Protein AF-A0A7Y1Y9E9-F1 (afdb_monomer)

Radius of gyration: 41.49 Å; Cα contacts (8 Å, |Δi|>4): 346; chains: 1; bounding box: 86×115×110 Å

Mean predicted aligned error: 16.77 Å

Sequence (276 aa):
MIANLTAAVVLAVSTASAGLPAAALNTPFPDQGEPISTRAYTDDLVEADYDNGRLPAEALVEIESNPGCLIEEEAAEAWLELEQHAMRDGVEFTAAWCYRDMKTQRRTYRRNCPWVVITPPVEEPVEEPVEPPTEPEAGAEDPTDPEDTDPEDTDPGATDPEAPGEEASEPTAEPPAPVDEPKVVVERVRVCRVPTATPGNSNHGWGRAVDLTADGALLTCESDAFVWLAANASRYGWVHPDWAACGADKEEAWHWEWGGTRNDGPTLSRPGQFTT

Nearest PDB structures (foldseek):
  5hnm-assembly3_C  TM=6.460E-01  e=5.488E-06  Enterococcus faecalis V583
  5zhw-assembly2_B  TM=6.647E-01  e=1.241E-05  Enterococcus faecalis V583
  4nt9-assembly1_B  TM=6.817E-01  e=2.920E-03  Streptococcus pneumoniae TIGR4

Solvent-accessible surface area (backbone atoms only — not comparable to full-atom values): 17502 Å² total; per-residue (Å²): 136,86,84,83,84,81,81,83,83,78,80,78,81,76,84,72,81,74,68,74,57,74,69,69,68,73,57,78,77,79,74,36,41,64,38,72,36,68,38,57,54,51,66,69,47,48,74,69,71,48,47,52,19,57,66,55,71,90,50,45,37,69,42,85,94,37,82,88,24,30,22,19,52,72,50,39,56,32,46,55,55,48,51,54,52,33,53,73,75,71,42,66,71,42,62,73,41,29,45,35,44,43,70,55,36,44,51,49,35,53,66,45,24,42,81,41,76,52,78,72,81,77,77,72,79,76,80,74,82,81,76,76,86,80,80,87,82,82,87,83,85,86,90,84,88,84,89,88,83,89,84,90,89,87,90,86,90,88,82,88,83,90,83,83,87,76,85,82,75,77,82,76,76,73,76,77,75,81,75,84,70,84,80,80,81,78,49,68,48,66,55,60,81,52,96,71,54,58,70,66,65,39,58,26,16,63,18,30,22,33,34,31,25,41,98,90,36,71,36,40,79,80,32,70,54,40,53,50,42,75,75,50,33,40,39,46,6,33,28,71,26,73,69,28,30,85,90,38,101,50,53,34,56,24,45,35,19,28,3,41,47,64,73,67,59,89,70,90,63,67,93,76,79,75,88,128

Foldseek 3Di:
DDDDDDDDPDPDPPPPPPDDPVVVLPDDQQQLDFFLDQFADCVVVVVVVHFQQGDDVVQWDAAPQDGPAIFGDLLNVLVVSVQVVCVSVVHDKDQPHFAHHLVRLQVVQCVQWPKDWDDDPPPDPDPDPDDDDDDDDDDDDDDDDDDDDDDDDDDDDDDDDDDDDDDDDDPPPDPPDPDPDPDPPTDIDTDGPADGDDRRPDLSSSSFKTQMDDPPHGDDCPDPNLVVCCVPSSSSQKHDHPCCDDVHPRPRSRMIGRRHGPSCPPPPPDPPDDDD

Secondary structure (DSSP, 8-state):
------------------PPPHHHHSSPPP---SBS-SS---HHHHHTT--TT---GGGEEE-TTSTT-EEEHHHHHHHHHHHHHHHHTT---EEEE----HHHHHHHHHHHS-EEE-PPP---------PPPPPPPPP---------------------------------PPPPPPP--------EEE--SS--PPTT--GGGGT-EEEEEETTEE--TT-HHHHHHHHHGGGGTEE--GGG-TTSTT--TTEEEE--BTT-------TT----

Structure (mmCIF, N/CA/C/O backbone):
data_AF-A0A7Y1Y9E9-F1
#
_entry.id   AF-A0A7Y1Y9E9-F1
#
loop_
_atom_site.group_PDB
_atom_site.id
_atom_site.type_symbol
_atom_site.label_atom_id
_atom_site.label_alt_id
_atom_site.label_comp_id
_atom_site.label_asym_id
_atom_site.label_entity_id
_atom_site.label_seq_id
_atom_site.pdbx_PDB_ins_code
_atom_site.Cartn_x
_atom_site.Cartn_y
_atom_site.Cartn_z
_atom_site.occupancy
_atom_site.B_iso_or_equiv
_atom_site.auth_seq_id
_atom_site.auth_comp_id
_atom_site.auth_asym_id
_atom_site.auth_atom_id
_atom_site.pdbx_PDB_model_num
ATOM 1 N N . MET A 1 1 ? -1.587 69.362 4.533 1.00 42.34 1 MET A N 1
ATOM 2 C CA . MET A 1 1 ? -0.974 68.080 4.128 1.00 42.34 1 MET A CA 1
ATOM 3 C C . MET A 1 1 ? -1.586 67.008 5.008 1.00 42.34 1 MET A C 1
ATOM 5 O O . MET A 1 1 ? -1.622 67.192 6.216 1.00 42.34 1 MET A O 1
ATOM 9 N N . ILE A 1 2 ? -2.213 66.013 4.388 1.00 38.94 2 ILE A N 1
ATOM 10 C CA . ILE A 1 2 ? -3.146 65.062 5.005 1.00 38.94 2 ILE A CA 1
ATOM 11 C C . ILE A 1 2 ? -2.343 63.906 5.613 1.00 38.94 2 ILE A C 1
ATOM 13 O O . ILE A 1 2 ? -1.534 63.303 4.913 1.00 38.94 2 ILE A O 1
ATOM 17 N N . ALA A 1 3 ? -2.555 63.608 6.895 1.00 39.50 3 ALA A N 1
ATOM 18 C CA . ALA A 1 3 ? -2.038 62.407 7.543 1.00 39.50 3 ALA A CA 1
ATOM 19 C C . ALA A 1 3 ? -3.098 61.300 7.435 1.00 39.50 3 ALA A C 1
ATOM 21 O O . ALA A 1 3 ? -4.141 61.378 8.080 1.00 39.50 3 ALA A O 1
ATOM 22 N N . ASN A 1 4 ? -2.845 60.293 6.598 1.00 41.47 4 ASN A N 1
ATOM 23 C CA . ASN A 1 4 ? -3.661 59.084 6.528 1.00 41.47 4 ASN A CA 1
ATOM 24 C C . ASN A 1 4 ? -3.156 58.087 7.577 1.00 41.47 4 ASN A C 1
ATOM 26 O O . ASN A 1 4 ? -2.061 57.546 7.440 1.00 41.47 4 ASN A O 1
ATOM 30 N N . LEU A 1 5 ? -3.958 57.839 8.615 1.00 42.47 5 LEU A N 1
ATOM 31 C CA . LEU A 1 5 ? -3.804 56.667 9.473 1.00 42.47 5 LEU A CA 1
ATOM 32 C C . LEU A 1 5 ? -4.461 55.470 8.773 1.00 42.47 5 LEU A C 1
ATOM 34 O O . LEU A 1 5 ? -5.684 55.395 8.687 1.00 42.47 5 LEU A O 1
ATOM 38 N N . THR A 1 6 ? -3.664 54.520 8.296 1.00 42.16 6 THR A N 1
ATOM 39 C CA . THR A 1 6 ? -4.139 53.172 7.956 1.00 42.16 6 THR A CA 1
ATOM 40 C C . THR A 1 6 ? -4.119 52.316 9.218 1.00 42.16 6 THR A C 1
ATOM 42 O O . THR A 1 6 ? -3.051 51.942 9.700 1.00 42.16 6 THR A O 1
ATOM 45 N N . ALA A 1 7 ? -5.297 52.023 9.769 1.00 44.09 7 ALA A N 1
ATOM 46 C CA . ALA A 1 7 ? -5.460 51.017 10.811 1.00 44.09 7 ALA A CA 1
ATOM 47 C C . ALA A 1 7 ? -5.363 49.619 10.177 1.00 44.09 7 ALA A C 1
ATOM 49 O O . ALA A 1 7 ? -6.142 49.282 9.287 1.00 44.09 7 ALA A O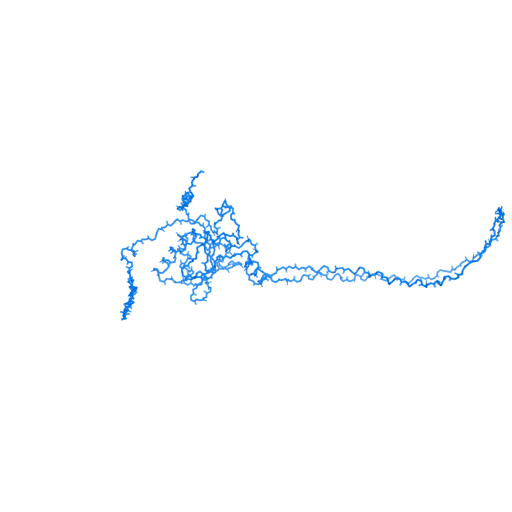 1
ATOM 50 N N . ALA A 1 8 ? -4.397 48.816 10.621 1.00 42.81 8 ALA A N 1
ATOM 51 C CA . ALA A 1 8 ? -4.310 47.407 10.268 1.00 42.81 8 ALA A CA 1
ATOM 52 C C . ALA A 1 8 ? -5.395 46.634 11.033 1.00 42.81 8 ALA A C 1
ATOM 54 O O . ALA A 1 8 ? -5.367 46.565 12.262 1.00 42.81 8 ALA A O 1
ATOM 55 N N . VAL A 1 9 ? -6.358 46.062 10.310 1.00 40.53 9 VAL A N 1
ATOM 56 C CA . VAL A 1 9 ? -7.290 45.076 10.863 1.00 40.53 9 VAL A CA 1
ATOM 57 C C . VAL A 1 9 ? -6.539 43.754 10.967 1.00 40.53 9 VAL A C 1
ATOM 59 O O . VAL A 1 9 ? -6.334 43.064 9.972 1.00 40.53 9 VAL A O 1
ATOM 62 N N . VAL A 1 10 ? -6.094 43.414 12.174 1.00 40.00 10 VAL A N 1
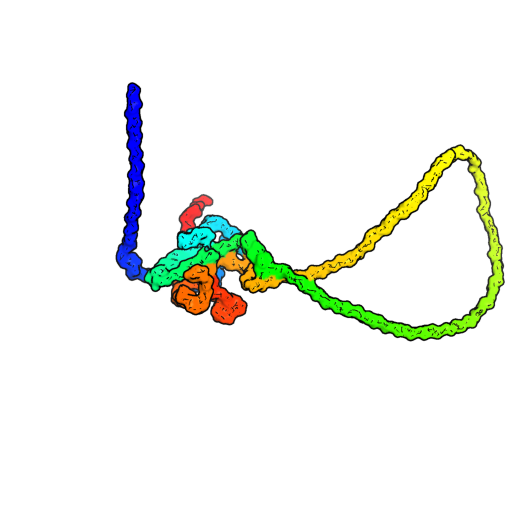ATOM 63 C CA . VAL A 1 10 ? -5.633 42.062 12.496 1.00 40.00 10 VAL A CA 1
ATOM 64 C C . VAL A 1 10 ? -6.885 41.213 12.718 1.00 40.00 10 VAL A C 1
ATOM 66 O O . VAL A 1 10 ? -7.540 41.325 13.752 1.00 40.00 10 VAL A O 1
ATOM 69 N N . LEU A 1 11 ? -7.249 40.395 11.729 1.00 40.12 11 LEU A N 1
ATOM 70 C CA . LEU A 1 11 ? -8.204 39.305 11.922 1.00 40.12 11 LEU A CA 1
ATOM 71 C C . LEU A 1 11 ? -7.542 38.263 12.828 1.00 40.12 11 LEU A C 1
ATOM 73 O O . LEU A 1 11 ? -6.648 37.534 12.407 1.00 40.12 11 LEU A O 1
ATOM 77 N N . ALA A 1 12 ? -7.966 38.213 14.088 1.00 41.59 12 ALA A N 1
ATOM 78 C CA . ALA A 1 12 ? -7.666 37.087 14.954 1.00 41.59 12 ALA A CA 1
ATOM 79 C C . ALA A 1 12 ? -8.396 35.853 14.399 1.00 41.59 12 ALA A C 1
ATOM 81 O O . ALA A 1 12 ? -9.624 35.777 14.458 1.00 41.59 12 ALA A O 1
ATOM 82 N N . VAL A 1 13 ? -7.650 34.896 13.843 1.00 43.59 13 VAL A N 1
ATOM 83 C CA . VAL A 1 13 ? -8.165 33.546 13.592 1.00 43.59 13 VAL A CA 1
ATOM 84 C C . VAL A 1 13 ? -8.391 32.915 14.961 1.00 43.59 13 VAL A C 1
ATOM 86 O O . VAL A 1 13 ? -7.448 32.590 15.678 1.00 43.59 13 VAL A O 1
ATOM 89 N N . SER A 1 14 ? -9.655 32.820 15.363 1.00 40.03 14 SER A N 1
ATOM 90 C CA . SER A 1 14 ? -10.043 32.089 16.560 1.00 40.03 14 SER A CA 1
ATOM 91 C C . SER A 1 14 ? -9.897 30.599 16.261 1.00 40.03 14 SER A C 1
ATOM 93 O O . SER A 1 14 ? -10.691 30.036 15.512 1.00 40.03 14 SER A O 1
ATOM 95 N N . THR A 1 15 ? -8.875 29.955 16.824 1.00 47.19 15 THR A N 1
ATOM 96 C CA . THR A 1 15 ? -8.789 28.492 16.891 1.00 47.19 15 THR A CA 1
ATOM 97 C C . THR A 1 15 ? -9.779 28.001 17.942 1.00 47.19 15 THR A C 1
ATOM 99 O O . THR A 1 15 ? -9.408 27.627 19.055 1.00 47.19 15 THR A O 1
ATOM 102 N N . ALA A 1 16 ? -11.067 28.063 17.624 1.00 42.66 16 ALA A N 1
ATOM 103 C CA . ALA A 1 16 ? -12.052 27.294 18.355 1.00 42.66 16 ALA A CA 1
ATOM 104 C C . ALA A 1 16 ? -11.942 25.851 17.855 1.00 42.66 16 ALA A C 1
ATOM 106 O O . ALA A 1 16 ? -12.515 25.500 16.827 1.00 42.66 16 ALA A O 1
ATOM 107 N N . SER A 1 17 ? -11.193 25.014 18.576 1.00 50.50 17 SER A N 1
ATOM 108 C CA . SER A 1 17 ? -11.384 23.565 18.520 1.00 50.50 17 SER A CA 1
ATOM 109 C C . SER A 1 17 ? -12.791 23.287 19.041 1.00 50.50 17 SER A C 1
ATOM 111 O O . SER A 1 17 ? -13.003 23.112 20.241 1.00 50.50 17 SER A O 1
ATOM 113 N N . ALA A 1 18 ? -13.784 23.332 18.157 1.00 50.75 18 ALA A N 1
ATOM 114 C CA . ALA A 1 18 ? -15.083 22.770 18.458 1.00 50.75 18 ALA A CA 1
ATOM 115 C C . ALA A 1 18 ? -14.869 21.258 18.548 1.00 50.75 18 ALA A C 1
ATOM 117 O O . ALA A 1 18 ? -14.819 20.570 17.533 1.00 50.75 18 ALA A O 1
ATOM 118 N N . GLY A 1 19 ? -14.646 20.758 19.766 1.00 48.25 19 GLY A N 1
ATOM 119 C CA . GLY A 1 19 ? -14.649 19.326 20.020 1.00 48.25 19 GLY A CA 1
ATOM 120 C C . GLY A 1 19 ? -15.930 18.735 19.439 1.00 48.25 19 GLY A C 1
ATOM 121 O O . GLY A 1 19 ? -17.010 19.309 19.614 1.00 48.25 19 GLY A O 1
ATOM 122 N N . LEU A 1 20 ? -15.793 17.629 18.708 1.00 46.91 20 LEU A N 1
ATOM 123 C CA . LEU A 1 20 ? -16.927 16.895 18.156 1.00 46.91 20 LEU A CA 1
ATOM 124 C C . LEU A 1 20 ? -17.970 16.672 19.269 1.00 46.91 20 LEU A C 1
ATOM 126 O O . LEU A 1 20 ? -17.594 16.360 20.405 1.00 46.91 20 LEU A O 1
ATOM 130 N N . PRO A 1 21 ? -19.275 16.856 18.998 1.00 46.84 21 PRO A N 1
ATOM 131 C CA . PRO A 1 21 ? -20.300 16.633 20.009 1.00 46.84 21 PRO A CA 1
ATOM 132 C C . PRO A 1 21 ? -20.190 15.197 20.534 1.00 46.84 21 PRO A C 1
ATOM 134 O O . PRO A 1 21 ? -19.979 14.276 19.755 1.00 46.84 21 PRO A O 1
ATOM 137 N N . ALA A 1 22 ? -20.384 14.976 21.837 1.00 49.53 22 ALA A N 1
ATOM 138 C CA . ALA A 1 22 ? -20.263 13.649 22.460 1.00 49.53 22 ALA A CA 1
ATOM 139 C C . ALA A 1 22 ? -21.154 12.560 21.812 1.00 49.53 22 ALA A C 1
ATOM 141 O O . ALA A 1 22 ? -20.860 11.375 21.926 1.00 49.53 22 ALA A O 1
ATOM 142 N N . ALA A 1 23 ? -22.216 12.950 21.096 1.00 47.72 23 ALA A N 1
ATOM 143 C CA . ALA A 1 23 ? -23.030 12.048 20.276 1.00 47.72 23 ALA A CA 1
ATOM 144 C C . ALA A 1 23 ? -22.282 11.514 19.032 1.00 47.72 23 ALA A C 1
ATOM 146 O O . ALA A 1 23 ? -22.458 10.350 18.693 1.00 47.72 23 ALA A O 1
ATOM 147 N N . ALA A 1 24 ? -21.400 12.339 18.449 1.00 49.38 24 ALA A N 1
ATOM 148 C CA . ALA A 1 24 ? -20.324 12.023 17.497 1.00 49.38 24 ALA A CA 1
ATOM 149 C C . ALA A 1 24 ? -19.527 10.770 17.865 1.00 49.38 24 ALA A C 1
ATOM 151 O O . ALA A 1 24 ? -19.167 9.930 17.046 1.00 49.38 24 ALA A O 1
ATOM 152 N N . LEU A 1 25 ? -19.255 10.665 19.164 1.00 47.47 25 LEU A N 1
ATOM 153 C CA . LEU A 1 25 ? -18.473 9.577 19.690 1.00 47.47 25 LEU A CA 1
ATOM 154 C C . LEU A 1 25 ? -19.323 8.309 19.833 1.00 47.47 25 LEU A C 1
ATOM 156 O O . LEU A 1 25 ? -18.752 7.251 19.788 1.00 47.47 25 LEU A O 1
ATOM 160 N N . ASN A 1 26 ? -20.643 8.300 19.976 1.00 51.41 26 ASN A N 1
ATOM 161 C CA . ASN A 1 26 ? -21.351 7.033 20.258 1.00 51.41 26 ASN A CA 1
ATOM 162 C C . ASN A 1 26 ? -22.033 6.372 19.054 1.00 51.41 26 ASN A C 1
ATOM 164 O O . ASN A 1 26 ? -22.731 5.373 19.228 1.00 51.41 26 ASN A O 1
ATOM 168 N N . THR A 1 27 ? -21.824 6.883 17.844 1.00 52.97 27 THR A N 1
ATOM 169 C CA . THR A 1 27 ? -22.233 6.198 16.614 1.0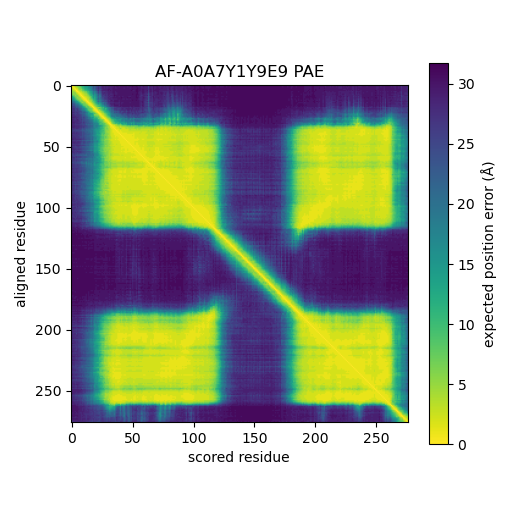0 52.97 27 THR A CA 1
ATOM 170 C C . THR A 1 27 ? -21.228 5.099 16.257 1.00 52.97 27 THR A C 1
ATOM 172 O O . THR A 1 27 ? -20.040 5.400 16.143 1.00 52.97 27 THR A O 1
ATOM 175 N N . PRO A 1 28 ? -21.668 3.838 16.077 1.00 60.91 28 PRO A N 1
ATOM 176 C CA . PRO A 1 28 ? -20.840 2.816 15.445 1.00 60.91 28 PRO A CA 1
ATOM 177 C C . PRO A 1 28 ? -20.387 3.318 14.071 1.00 60.91 28 PRO A C 1
ATOM 179 O O . PRO A 1 28 ? -21.202 3.902 13.351 1.00 60.91 28 PRO A O 1
ATOM 182 N N . PHE A 1 29 ? -19.123 3.093 13.706 1.00 61.31 29 PHE A N 1
ATOM 183 C CA . PHE A 1 29 ? -18.710 3.270 12.315 1.00 61.31 29 PHE A CA 1
ATOM 184 C C . PHE A 1 29 ? -19.558 2.350 11.430 1.00 61.31 29 PHE A C 1
ATOM 186 O O . PHE A 1 29 ? -19.855 1.225 11.856 1.00 61.31 29 PHE A O 1
ATOM 193 N N . PRO A 1 30 ? -19.999 2.822 10.253 1.00 62.00 30 PRO A N 1
ATOM 194 C CA . PRO A 1 30 ? -20.697 1.963 9.311 1.00 62.00 30 PRO A CA 1
ATOM 195 C C . PRO A 1 30 ? -19.817 0.745 9.012 1.00 62.00 30 PRO A C 1
ATOM 197 O O . PRO A 1 30 ? -18.646 0.879 8.672 1.00 62.00 30 PRO A O 1
ATOM 200 N N . ASP A 1 31 ? -20.371 -0.450 9.200 1.00 66.44 31 ASP A N 1
ATOM 201 C CA . ASP A 1 31 ? -19.765 -1.667 8.671 1.00 66.44 31 ASP A CA 1
ATOM 202 C C . ASP A 1 31 ? -19.919 -1.595 7.151 1.00 66.44 31 ASP A C 1
ATOM 204 O O . ASP A 1 31 ? -21.042 -1.701 6.639 1.00 66.44 31 ASP A O 1
ATOM 208 N N . GLN A 1 32 ? -18.812 -1.359 6.435 1.00 68.31 32 GLN A N 1
ATOM 209 C CA . GLN A 1 32 ? -18.836 -1.280 4.973 1.00 68.31 32 GLN A CA 1
ATOM 210 C C . GLN A 1 32 ? -19.038 -2.662 4.319 1.00 68.31 32 GLN A C 1
ATOM 212 O O . GLN A 1 32 ? -19.088 -2.795 3.092 1.00 68.31 32 GLN A O 1
ATOM 217 N N . GLY A 1 33 ? -19.208 -3.694 5.151 1.00 68.69 33 GLY A N 1
ATOM 218 C CA . GLY A 1 33 ? -19.328 -5.080 4.761 1.00 68.69 33 GLY A CA 1
ATOM 219 C C . GLY A 1 33 ? -17.963 -5.732 4.586 1.00 68.69 33 GLY A C 1
ATOM 220 O O . GLY A 1 33 ? -16.906 -5.145 4.803 1.00 68.69 33 GLY A O 1
ATOM 221 N N . GLU A 1 34 ? -17.992 -6.998 4.185 1.00 79.75 34 GLU A N 1
ATOM 222 C CA . GLU A 1 34 ? -16.775 -7.717 3.827 1.00 79.75 34 GLU A CA 1
ATOM 223 C C . GLU A 1 34 ? -16.125 -7.131 2.560 1.00 79.75 34 GLU A C 1
ATOM 225 O O . GLU A 1 34 ? -16.851 -6.773 1.621 1.00 79.75 34 GLU A O 1
ATOM 230 N N . PRO A 1 35 ? -14.781 -7.142 2.477 1.00 89.44 35 PRO A N 1
ATOM 231 C CA . PRO A 1 35 ? -14.063 -6.740 1.278 1.00 89.44 35 PRO A CA 1
ATOM 232 C C . PRO A 1 35 ? -14.512 -7.528 0.043 1.00 89.44 35 PRO A C 1
ATOM 234 O O . PRO A 1 35 ? -14.839 -8.720 0.123 1.00 89.44 35 PRO A O 1
ATOM 237 N N . ILE A 1 36 ? -14.494 -6.885 -1.126 1.00 91.62 36 ILE A N 1
ATOM 238 C CA . ILE A 1 36 ? -14.796 -7.556 -2.403 1.00 91.62 36 ILE A CA 1
ATOM 239 C C . ILE A 1 36 ? -13.726 -8.618 -2.706 1.00 91.62 36 ILE A C 1
ATOM 241 O O . ILE A 1 36 ? -14.046 -9.699 -3.207 1.00 91.62 36 ILE A O 1
ATOM 245 N N . SER A 1 37 ? -12.472 -8.324 -2.361 1.00 94.19 37 SER A N 1
ATOM 246 C CA . SER A 1 37 ? -11.283 -9.113 -2.672 1.00 94.19 37 SER A CA 1
ATOM 247 C C . SER A 1 37 ? -10.359 -9.254 -1.453 1.00 94.19 37 SER A C 1
ATOM 249 O O . SER A 1 37 ? -10.280 -8.368 -0.608 1.00 94.19 37 SER A O 1
ATOM 251 N N . THR A 1 38 ? -9.607 -10.358 -1.376 1.00 95.06 38 THR A N 1
ATOM 252 C CA . THR A 1 38 ? -8.572 -10.613 -0.345 1.00 95.06 38 THR A CA 1
ATOM 253 C C . THR A 1 38 ? -7.210 -9.990 -0.677 1.00 95.06 38 THR A C 1
ATOM 255 O O . THR A 1 38 ? -6.194 -10.292 -0.058 1.00 95.06 38 THR A O 1
ATOM 258 N N . ARG A 1 39 ? -7.188 -9.136 -1.696 1.00 95.62 39 ARG A N 1
ATOM 259 C CA . ARG A 1 39 ? -6.050 -8.375 -2.219 1.00 95.62 39 ARG A CA 1
ATOM 260 C C . ARG A 1 39 ? -6.579 -7.095 -2.858 1.00 95.62 39 ARG A C 1
ATOM 262 O O . ARG A 1 39 ? -7.793 -6.988 -3.040 1.00 95.62 39 ARG A O 1
ATOM 269 N N . ALA A 1 40 ? -5.694 -6.208 -3.292 1.00 97.00 40 ALA A N 1
ATOM 270 C CA . ALA A 1 40 ? -6.009 -4.990 -4.019 1.00 97.00 40 ALA A CA 1
ATOM 271 C C . ALA A 1 40 ? -7.038 -5.291 -5.113 1.00 97.00 40 ALA A C 1
ATOM 273 O O . ALA A 1 40 ? -6.770 -6.063 -6.041 1.00 97.00 40 ALA A O 1
ATOM 274 N N . TYR A 1 41 ? -8.232 -4.726 -4.962 1.00 96.56 41 TYR A N 1
ATOM 275 C CA . TYR A 1 41 ? -9.245 -4.758 -6.005 1.00 96.56 41 TYR A CA 1
ATOM 276 C C . TYR A 1 41 ? -8.827 -3.742 -7.066 1.00 96.56 41 TYR A C 1
ATOM 278 O O . TYR A 1 41 ? -8.406 -2.644 -6.718 1.00 96.56 41 TYR A O 1
ATOM 286 N N . THR A 1 42 ? -8.836 -4.111 -8.343 1.00 96.56 42 THR A N 1
ATOM 287 C CA . THR A 1 42 ? -8.306 -3.248 -9.420 1.00 96.56 42 THR A CA 1
ATOM 288 C C . THR A 1 42 ? -9.152 -3.277 -10.683 1.00 96.56 42 THR A C 1
ATOM 290 O O . THR A 1 42 ? -8.796 -2.623 -11.658 1.00 96.56 42 THR A O 1
ATOM 293 N N . ASP A 1 43 ? -10.207 -4.089 -10.708 1.00 95.44 43 ASP A N 1
ATOM 294 C CA . ASP A 1 43 ? -10.960 -4.367 -11.931 1.00 95.44 43 ASP A CA 1
ATOM 295 C C . ASP A 1 43 ? -11.657 -3.100 -12.442 1.00 95.44 43 ASP A C 1
ATOM 297 O O . ASP A 1 43 ? -11.593 -2.803 -13.627 1.00 95.44 43 ASP A O 1
ATOM 301 N N . ASP A 1 44 ? -12.196 -2.290 -11.538 1.00 93.88 44 ASP A N 1
ATOM 302 C CA . ASP A 1 44 ? -12.756 -0.960 -11.796 1.00 93.88 44 ASP A CA 1
ATOM 303 C C . ASP A 1 44 ? -11.735 0.048 -12.352 1.00 93.88 44 ASP A C 1
ATOM 305 O O . ASP A 1 44 ? -12.033 0.776 -13.298 1.00 93.88 44 ASP A O 1
ATOM 309 N N . LEU A 1 45 ? -10.508 0.072 -11.821 1.00 95.69 45 LEU A N 1
ATOM 310 C CA . LEU A 1 45 ? -9.441 0.934 -12.337 1.00 95.69 45 LEU A CA 1
ATOM 311 C C . LEU A 1 45 ? -9.025 0.501 -13.747 1.00 95.69 45 LEU A C 1
ATOM 313 O O . LEU A 1 45 ? -8.792 1.343 -14.611 1.00 95.69 45 LEU A O 1
ATOM 317 N N . VAL A 1 46 ? -8.957 -0.808 -13.994 1.00 96.19 46 VAL A N 1
ATOM 318 C CA . VAL A 1 46 ? -8.664 -1.363 -15.323 1.00 96.19 46 VAL A CA 1
ATOM 319 C C . VAL A 1 46 ? -9.803 -1.069 -16.303 1.00 96.19 46 VAL A C 1
ATOM 321 O O . VAL A 1 46 ? -9.543 -0.683 -17.440 1.00 96.19 46 VAL A O 1
ATOM 324 N N . GLU A 1 47 ? -11.060 -1.202 -15.879 1.00 95.56 47 GLU A N 1
ATOM 325 C CA . GLU A 1 47 ? -12.239 -0.836 -16.673 1.00 95.56 47 GLU A CA 1
ATOM 326 C C . GLU A 1 47 ? -12.275 0.663 -17.005 1.00 95.56 47 GLU A C 1
ATOM 328 O O . GLU A 1 47 ? -12.738 1.046 -18.082 1.00 95.56 47 GLU A O 1
ATOM 333 N N . ALA A 1 48 ? -11.731 1.504 -16.122 1.00 94.38 48 ALA A N 1
ATOM 334 C CA . ALA A 1 48 ? -11.538 2.935 -16.335 1.00 94.38 48 ALA A CA 1
ATOM 335 C C . ALA A 1 48 ? -10.299 3.292 -17.189 1.00 94.38 48 ALA A C 1
ATOM 337 O O . ALA A 1 48 ? -9.989 4.476 -17.327 1.00 94.38 48 ALA A O 1
ATOM 338 N N . ASP A 1 49 ? -9.613 2.305 -17.782 1.00 97.06 49 ASP A N 1
ATOM 339 C CA . ASP A 1 49 ? -8.398 2.471 -18.603 1.00 97.06 49 ASP A CA 1
ATOM 340 C C . ASP A 1 49 ? -7.202 3.059 -17.827 1.00 97.06 49 ASP A C 1
ATOM 342 O O . ASP A 1 49 ? -6.344 3.754 -18.378 1.00 97.06 49 ASP A O 1
ATOM 346 N N . TYR A 1 50 ? -7.121 2.786 -16.520 1.00 97.75 50 TYR A N 1
ATOM 347 C CA . TYR A 1 50 ? -5.943 3.118 -15.726 1.00 97.75 50 TYR A CA 1
ATOM 348 C C . TYR A 1 50 ? -4.875 2.029 -15.773 1.00 97.75 50 TYR A C 1
ATOM 350 O O . TYR A 1 50 ? -5.133 0.826 -15.779 1.00 97.75 50 TYR A O 1
ATOM 358 N N . ASP A 1 51 ? -3.629 2.493 -15.717 1.00 97.88 51 ASP A N 1
ATOM 359 C CA . ASP A 1 51 ? -2.431 1.668 -15.742 1.00 97.88 51 ASP A CA 1
ATOM 360 C C . ASP A 1 51 ? -1.722 1.686 -14.382 1.00 97.88 51 ASP A C 1
ATOM 362 O O . ASP A 1 51 ? -1.490 2.744 -13.784 1.00 97.88 51 ASP A O 1
ATOM 366 N N . ASN A 1 52 ? -1.229 0.522 -13.953 1.00 98.38 52 ASN A N 1
ATOM 367 C CA . ASN A 1 52 ? -0.407 0.405 -12.752 1.00 98.38 52 ASN A CA 1
ATOM 368 C C . ASN A 1 52 ? 0.821 1.343 -12.798 1.00 98.38 52 ASN A C 1
ATOM 370 O O . ASN A 1 52 ? 1.681 1.269 -13.684 1.00 98.38 52 ASN A O 1
ATOM 374 N N . GLY A 1 53 ? 0.926 2.213 -11.796 1.00 98.25 53 GLY A N 1
ATOM 375 C CA . GLY A 1 53 ? 1.984 3.207 -11.634 1.00 98.25 53 GLY A CA 1
ATOM 376 C C . GLY A 1 53 ? 1.818 4.431 -12.537 1.00 98.25 53 GLY A C 1
ATOM 377 O O . GLY A 1 53 ? 2.797 5.154 -12.757 1.00 98.25 53 GLY A O 1
ATOM 378 N N . ARG A 1 54 ? 0.629 4.634 -13.116 1.00 98.31 54 ARG A N 1
ATOM 379 C CA . ARG A 1 54 ? 0.303 5.753 -14.010 1.00 98.31 54 ARG A CA 1
ATOM 380 C C . ARG A 1 54 ? -1.087 6.340 -13.748 1.00 98.31 54 ARG A C 1
ATOM 382 O O . ARG A 1 54 ? -1.659 6.930 -14.660 1.00 98.31 54 ARG A O 1
ATOM 389 N N . LEU A 1 55 ? -1.607 6.208 -12.528 1.00 97.94 55 LEU A N 1
ATOM 390 C CA . LEU A 1 55 ? -2.845 6.883 -12.146 1.00 97.94 55 LEU A CA 1
ATOM 391 C C . LEU A 1 55 ? -2.689 8.398 -12.350 1.00 97.94 55 LEU A C 1
ATOM 393 O O . LEU A 1 55 ? -1.618 8.949 -12.045 1.00 97.94 55 LEU A O 1
ATOM 397 N N . PRO A 1 56 ? -3.721 9.066 -12.886 1.00 97.56 56 PRO A N 1
ATOM 398 C CA . PRO A 1 56 ? -3.708 10.509 -13.026 1.00 97.56 56 PRO A CA 1
ATOM 399 C C . PRO A 1 56 ? -3.872 11.172 -11.648 1.00 97.56 56 PRO A C 1
ATOM 401 O O . PRO A 1 56 ? -4.323 10.546 -10.689 1.00 97.56 56 PRO A O 1
ATOM 404 N N . ALA A 1 57 ? -3.472 12.439 -11.524 1.00 96.31 57 ALA A N 1
ATOM 405 C CA . ALA A 1 57 ? -3.450 13.123 -10.228 1.00 96.31 57 ALA A CA 1
ATOM 406 C C . ALA A 1 57 ? -4.854 13.279 -9.623 1.00 96.31 57 ALA A C 1
ATOM 408 O O . ALA A 1 57 ? -5.001 13.241 -8.411 1.00 96.31 57 ALA A O 1
ATOM 409 N N . GLU A 1 58 ? -5.880 13.415 -10.459 1.00 95.00 58 GLU A N 1
ATOM 410 C CA . GLU A 1 58 ? -7.282 13.492 -10.050 1.00 95.00 58 GLU A CA 1
ATOM 411 C C . GLU A 1 58 ? -7.859 12.180 -9.510 1.00 95.00 58 GLU A C 1
ATOM 413 O O . GLU A 1 58 ? -8.941 12.210 -8.941 1.00 95.00 58 GLU A O 1
ATOM 418 N N . ALA A 1 59 ? -7.175 11.049 -9.705 1.00 96.25 59 ALA A N 1
ATOM 419 C CA . ALA A 1 59 ? -7.553 9.772 -9.102 1.00 96.25 59 ALA A CA 1
ATOM 420 C C . ALA A 1 59 ? -6.849 9.544 -7.755 1.00 96.25 59 ALA A C 1
ATOM 422 O O . ALA A 1 59 ? -6.993 8.479 -7.169 1.00 96.25 59 ALA A O 1
ATOM 423 N N . LEU A 1 60 ? -6.026 10.497 -7.302 1.00 98.12 60 LEU A N 1
ATOM 424 C CA . LEU A 1 60 ? -5.183 10.361 -6.123 1.00 98.12 60 LEU A CA 1
ATOM 425 C C . LEU A 1 60 ? -5.503 11.453 -5.103 1.00 98.12 60 LEU A C 1
ATOM 427 O O . LEU A 1 60 ? -5.504 12.644 -5.409 1.00 98.12 60 LEU A O 1
ATOM 431 N N . VAL A 1 61 ? -5.688 11.030 -3.862 1.00 98.00 61 VAL A N 1
ATOM 432 C CA . VAL A 1 61 ? -5.931 11.872 -2.698 1.00 98.00 61 VAL A CA 1
ATOM 433 C C . VAL A 1 61 ? -4.716 11.795 -1.780 1.00 98.00 61 VAL A C 1
ATOM 435 O O . VAL A 1 61 ? -4.188 10.717 -1.506 1.00 98.00 61 VAL A O 1
ATOM 438 N N . GLU A 1 62 ? -4.243 12.950 -1.321 1.00 96.88 62 GLU A N 1
ATOM 439 C CA . GLU A 1 62 ? -3.203 13.035 -0.297 1.00 96.88 62 GLU A CA 1
ATOM 440 C C . GLU A 1 62 ? -3.833 12.857 1.084 1.00 96.88 62 GLU A C 1
ATOM 442 O O . GLU A 1 62 ? -4.771 13.576 1.427 1.00 96.88 62 GLU A O 1
ATOM 447 N N . ILE A 1 63 ? -3.326 11.912 1.877 1.00 94.12 63 ILE A N 1
ATOM 448 C CA . ILE A 1 63 ? -3.824 11.726 3.244 1.00 94.12 63 ILE A CA 1
ATOM 449 C C . ILE A 1 63 ? -3.254 12.799 4.175 1.00 94.12 63 ILE A C 1
ATOM 451 O O . ILE A 1 63 ? -2.064 13.120 4.144 1.00 94.12 63 ILE A O 1
ATOM 455 N N . GLU A 1 64 ? -4.102 13.340 5.048 1.00 90.81 64 GLU A N 1
ATOM 456 C CA . GLU A 1 64 ? -3.712 14.434 5.945 1.00 90.81 64 GLU A CA 1
ATOM 457 C C . GLU A 1 64 ? -2.710 13.991 7.021 1.00 90.81 64 GLU A C 1
ATOM 459 O O . GLU A 1 64 ? -1.845 14.773 7.424 1.00 90.81 64 GLU A O 1
ATOM 464 N N . SER A 1 65 ? -2.798 12.734 7.469 1.00 90.00 65 SER A N 1
ATOM 465 C CA . SER A 1 65 ? -1.936 12.171 8.514 1.00 90.00 65 SER A CA 1
ATOM 466 C C . SER A 1 65 ? -0.475 12.012 8.071 1.00 90.00 65 SER A C 1
ATOM 468 O O . SER A 1 65 ? 0.421 11.994 8.916 1.00 90.00 65 SER A O 1
ATOM 470 N N . ASN A 1 66 ? -0.207 11.950 6.760 1.00 94.88 66 ASN A N 1
ATOM 471 C CA . ASN A 1 66 ? 1.143 11.855 6.208 1.00 94.88 66 ASN A CA 1
ATOM 472 C C . ASN A 1 66 ? 1.263 12.547 4.833 1.00 94.88 66 ASN A C 1
ATOM 474 O O . ASN A 1 66 ? 1.105 11.896 3.795 1.00 94.88 66 ASN A O 1
ATOM 478 N N . PRO A 1 67 ? 1.603 13.849 4.795 1.00 94.06 67 PRO A N 1
ATOM 479 C CA . PRO A 1 67 ? 1.792 14.580 3.544 1.00 94.06 67 PRO A CA 1
ATOM 480 C C . PRO A 1 67 ? 2.789 13.891 2.599 1.00 94.06 67 PRO A C 1
ATOM 482 O O . PRO A 1 67 ? 3.888 13.492 2.990 1.00 94.06 67 PRO A O 1
ATOM 485 N N . GLY A 1 68 ? 2.420 13.777 1.329 1.00 93.69 68 GLY A N 1
ATOM 486 C CA . GLY A 1 68 ? 3.145 13.075 0.274 1.00 93.69 68 GLY A CA 1
ATOM 487 C C . GLY A 1 68 ? 2.723 11.615 0.080 1.00 93.69 68 GLY A C 1
ATOM 488 O O . GLY A 1 68 ? 3.100 11.015 -0.931 1.00 93.69 68 GLY A O 1
ATOM 489 N N . CYS A 1 69 ? 1.941 11.037 0.995 1.00 97.31 69 CYS A N 1
ATOM 490 C CA . CYS A 1 69 ? 1.277 9.757 0.776 1.00 97.31 69 CYS A CA 1
ATOM 491 C C . CYS A 1 69 ? -0.001 9.978 -0.041 1.00 97.31 69 CYS A C 1
ATOM 493 O O . CYS A 1 69 ? -0.963 10.579 0.430 1.00 97.31 69 CYS A O 1
ATOM 495 N N . LEU A 1 70 ? 0.010 9.480 -1.276 1.00 98.50 70 LEU A N 1
ATOM 496 C CA . LEU A 1 70 ? -1.132 9.517 -2.185 1.00 98.50 70 LEU A CA 1
ATOM 497 C C . LEU A 1 70 ? -1.818 8.146 -2.217 1.00 98.50 70 LEU A C 1
ATOM 499 O O . LEU A 1 70 ? -1.135 7.130 -2.362 1.00 98.50 70 LEU A O 1
ATOM 503 N N . ILE A 1 71 ? -3.141 8.118 -2.110 1.00 98.44 71 ILE A N 1
ATOM 504 C CA . ILE A 1 71 ? -3.994 6.920 -2.156 1.00 98.44 71 ILE A CA 1
ATOM 505 C C . ILE A 1 71 ? -5.084 7.161 -3.208 1.00 98.44 71 ILE A C 1
ATOM 507 O O . ILE A 1 71 ? -5.435 8.304 -3.476 1.00 98.44 71 ILE A O 1
ATOM 511 N N . GLU A 1 72 ? -5.566 6.110 -3.862 1.00 98.12 72 GLU A N 1
ATOM 512 C CA . GLU A 1 72 ? -6.698 6.211 -4.790 1.00 98.12 72 GLU A CA 1
ATOM 513 C C . GLU A 1 72 ? -7.971 6.692 -4.062 1.00 98.12 72 GLU A C 1
ATOM 515 O O . GLU A 1 72 ? -8.127 6.396 -2.882 1.00 98.12 72 GLU A O 1
ATOM 520 N N . GLU A 1 73 ? -8.829 7.474 -4.727 1.00 95.19 73 GLU A N 1
ATOM 521 C CA . GLU A 1 73 ? -9.944 8.233 -4.121 1.00 95.19 73 GLU A CA 1
ATOM 522 C C . GLU A 1 73 ? -10.818 7.390 -3.176 1.00 95.19 73 GLU A C 1
ATOM 524 O O . GLU A 1 73 ? -10.926 7.722 -1.994 1.00 95.19 73 GLU A O 1
ATOM 529 N N . GLU A 1 74 ? -11.358 6.262 -3.644 1.00 93.12 74 GLU A N 1
ATOM 530 C CA . GLU A 1 74 ? -12.236 5.403 -2.829 1.00 93.12 74 GLU A CA 1
ATOM 531 C C . GLU A 1 74 ? -11.471 4.729 -1.678 1.00 93.12 74 GLU A C 1
ATOM 533 O O . GLU A 1 74 ? -11.927 4.680 -0.530 1.00 93.12 74 GLU A O 1
ATOM 538 N N . ALA A 1 75 ? -10.249 4.268 -1.951 1.00 96.31 75 ALA A N 1
ATOM 539 C CA . ALA A 1 75 ? -9.383 3.708 -0.920 1.00 96.31 75 ALA A CA 1
ATOM 540 C C . ALA A 1 75 ? -9.003 4.752 0.152 1.00 96.31 75 ALA A C 1
ATOM 542 O O . ALA A 1 75 ? -8.848 4.399 1.324 1.00 96.31 75 ALA A O 1
ATOM 543 N N . ALA A 1 76 ? -8.871 6.030 -0.213 1.00 96.44 76 ALA A N 1
ATOM 544 C CA . ALA A 1 76 ? -8.543 7.118 0.705 1.00 96.44 76 ALA A CA 1
ATOM 545 C C . ALA A 1 76 ? -9.712 7.457 1.643 1.00 96.44 76 ALA A C 1
ATOM 547 O O . ALA A 1 76 ? -9.489 7.700 2.831 1.00 96.44 76 ALA A O 1
ATOM 548 N N . GLU A 1 77 ? -10.951 7.421 1.148 1.00 92.38 77 GLU A N 1
ATOM 549 C CA . GLU A 1 77 ? -12.146 7.572 1.988 1.00 92.38 77 GLU A CA 1
ATOM 550 C C . GLU A 1 77 ? -12.227 6.449 3.029 1.00 92.38 77 GLU A C 1
ATOM 552 O O . GLU A 1 77 ? -12.349 6.706 4.230 1.00 92.38 77 GLU A O 1
ATOM 557 N N . ALA A 1 78 ? -12.035 5.203 2.591 1.00 93.31 78 ALA A N 1
ATOM 558 C CA . ALA A 1 78 ? -11.975 4.051 3.483 1.00 93.31 78 ALA A CA 1
ATOM 559 C C . ALA A 1 78 ? -10.815 4.133 4.495 1.00 93.31 78 ALA A C 1
ATOM 561 O O . ALA A 1 78 ? -10.957 3.732 5.653 1.00 93.31 78 ALA A O 1
ATOM 562 N N . TRP A 1 79 ? -9.659 4.656 4.075 1.00 95.81 79 TRP A N 1
ATOM 563 C CA . TRP A 1 79 ? -8.504 4.878 4.949 1.00 95.81 79 TRP A CA 1
ATOM 564 C C . TRP A 1 79 ? -8.818 5.874 6.068 1.00 95.81 79 TRP A C 1
ATOM 566 O O . TRP A 1 79 ? -8.499 5.624 7.230 1.00 95.81 79 TRP A O 1
ATOM 576 N N . LEU A 1 80 ? -9.497 6.973 5.738 1.00 93.88 80 LEU A N 1
ATOM 577 C CA . LEU A 1 80 ? -9.897 7.992 6.703 1.00 93.88 80 LEU A CA 1
ATOM 578 C C . LEU A 1 80 ? -10.854 7.429 7.769 1.00 93.88 80 LEU A C 1
ATOM 580 O O . LEU A 1 80 ? -10.747 7.785 8.946 1.00 93.88 80 LEU A O 1
ATOM 584 N N . GLU A 1 81 ? -11.792 6.559 7.393 1.00 92.25 81 GLU A N 1
ATOM 585 C CA . GLU A 1 81 ? -12.678 5.893 8.359 1.00 92.25 81 GLU A CA 1
ATOM 586 C C . GLU A 1 81 ? -11.916 4.903 9.257 1.00 92.25 81 GLU A C 1
ATOM 588 O O . GLU A 1 81 ? -12.129 4.878 10.475 1.00 92.25 81 GLU A O 1
ATOM 593 N N . LEU A 1 82 ? -10.990 4.134 8.673 1.00 94.56 82 LEU A N 1
ATOM 594 C CA . LEU A 1 82 ? -10.126 3.199 9.393 1.00 94.56 82 LEU A CA 1
ATOM 595 C C . LEU A 1 82 ? -9.244 3.915 10.428 1.00 94.56 82 LEU A C 1
ATOM 597 O O . LEU A 1 82 ? -9.208 3.499 11.589 1.00 94.56 82 LEU A O 1
ATOM 601 N N . GLU A 1 83 ? -8.561 4.996 10.038 1.00 95.19 83 GLU A N 1
ATOM 602 C CA . GLU A 1 83 ? -7.716 5.787 10.941 1.00 95.19 83 GLU A CA 1
ATOM 603 C C . GLU A 1 83 ? -8.529 6.377 12.097 1.00 95.19 83 GLU A C 1
ATOM 605 O O . GLU A 1 83 ? -8.116 6.285 13.253 1.00 95.19 83 GLU A O 1
ATOM 610 N N . GLN A 1 84 ? -9.713 6.935 11.827 1.00 93.62 84 GLN A N 1
ATOM 611 C CA . GLN A 1 84 ? -10.562 7.489 12.885 1.00 93.62 84 GLN A CA 1
ATOM 612 C C . GLN A 1 84 ? -11.018 6.422 13.888 1.00 93.62 84 GLN A C 1
ATOM 614 O O . GLN A 1 84 ? -11.102 6.700 15.089 1.00 93.62 84 GLN A O 1
ATOM 619 N N . HIS A 1 85 ? -11.308 5.204 13.424 1.00 94.19 85 HIS A N 1
ATOM 620 C CA . HIS A 1 85 ? -11.639 4.096 14.316 1.00 94.19 85 HIS A CA 1
ATOM 621 C C . HIS A 1 85 ? -10.429 3.652 15.144 1.00 94.19 85 HIS A C 1
ATOM 623 O O . HIS A 1 85 ? -10.562 3.478 16.354 1.00 94.19 85 HIS A O 1
ATOM 629 N N . ALA A 1 86 ? -9.243 3.561 14.541 1.00 96.06 86 ALA A N 1
ATOM 630 C CA . ALA A 1 86 ? -8.017 3.239 15.267 1.00 96.06 86 ALA A CA 1
ATOM 631 C C . ALA A 1 86 ? -7.721 4.272 16.363 1.00 96.06 86 ALA A C 1
ATOM 633 O O . ALA A 1 86 ? -7.548 3.914 17.529 1.00 96.06 86 ALA A O 1
ATOM 634 N N . MET A 1 87 ? -7.779 5.564 16.021 1.00 94.38 87 MET A N 1
ATOM 635 C CA . MET A 1 87 ? -7.568 6.668 16.963 1.00 94.38 87 MET A CA 1
ATOM 636 C C . MET A 1 87 ? -8.551 6.621 18.133 1.00 94.38 87 MET A C 1
ATOM 638 O O . MET A 1 87 ? -8.187 6.886 19.279 1.00 94.38 87 MET A O 1
ATOM 642 N N . ARG A 1 88 ? -9.808 6.266 17.860 1.00 94.44 88 ARG A N 1
ATOM 643 C CA . ARG A 1 88 ? -10.836 6.110 18.888 1.00 94.44 88 ARG A CA 1
ATOM 644 C C . ARG A 1 88 ? -10.504 4.992 19.878 1.00 94.44 88 ARG A C 1
ATOM 646 O O . ARG A 1 88 ? -10.765 5.146 21.072 1.00 94.44 88 ARG A O 1
ATOM 653 N N . ASP A 1 89 ? -9.939 3.902 19.379 1.00 95.81 89 ASP A N 1
ATOM 654 C CA . ASP A 1 89 ? -9.508 2.758 20.179 1.00 95.81 89 ASP A CA 1
ATOM 655 C C . ASP A 1 89 ? -8.132 2.977 20.836 1.00 95.81 89 ASP A C 1
ATOM 657 O O . ASP A 1 89 ? -7.669 2.130 21.599 1.00 95.81 89 ASP A O 1
ATOM 661 N N . GLY A 1 90 ? -7.496 4.131 20.599 1.00 96.94 90 GLY A N 1
ATOM 662 C CA . GLY A 1 90 ? -6.177 4.469 21.133 1.00 96.94 90 GLY A CA 1
ATOM 663 C C . GLY A 1 90 ? -5.027 3.757 20.418 1.00 96.94 90 GLY A C 1
ATOM 664 O O . GLY A 1 90 ? -3.960 3.594 21.006 1.00 96.94 90 GLY A O 1
ATOM 665 N N . VAL A 1 91 ? -5.250 3.315 19.179 1.00 97.75 91 VAL A N 1
ATOM 666 C CA . VAL A 1 91 ? -4.248 2.683 18.318 1.00 97.75 91 VAL A CA 1
ATOM 667 C C . VAL A 1 91 ? -3.766 3.697 17.288 1.00 97.75 91 VAL A C 1
ATOM 669 O O . VAL A 1 91 ? -4.565 4.285 16.562 1.00 97.75 91 VAL A O 1
ATOM 672 N N . GLU A 1 92 ? -2.452 3.884 17.206 1.00 95.88 92 GLU A N 1
ATOM 673 C CA . GLU A 1 92 ? -1.818 4.788 16.246 1.00 95.88 92 GLU A CA 1
ATOM 674 C C . GLU A 1 92 ? -0.940 4.002 15.264 1.00 95.88 92 GLU A C 1
ATOM 676 O O . GLU A 1 92 ? -0.187 3.104 15.642 1.00 95.88 92 GLU A O 1
ATOM 681 N N . PHE A 1 93 ? -1.031 4.360 13.987 1.00 97.50 93 PHE A N 1
ATOM 682 C CA . PHE A 1 93 ? -0.158 3.897 12.912 1.00 97.50 93 PHE A CA 1
ATOM 683 C C . PHE A 1 93 ? -0.106 4.963 11.813 1.00 97.50 93 PHE A C 1
ATOM 685 O O . PHE A 1 93 ? -0.851 5.941 11.832 1.00 97.50 93 PHE A O 1
ATOM 692 N N . THR A 1 94 ? 0.795 4.805 10.851 1.00 97.31 94 THR A N 1
ATOM 693 C CA . THR A 1 94 ? 0.991 5.749 9.747 1.00 97.31 94 THR A CA 1
ATOM 694 C C . THR A 1 94 ? 1.148 4.993 8.436 1.00 97.31 94 THR A C 1
ATOM 696 O O . THR A 1 94 ? 1.950 4.063 8.355 1.00 97.31 94 THR A O 1
ATOM 699 N N . ALA A 1 95 ? 0.445 5.420 7.384 1.00 97.56 95 ALA A N 1
ATOM 700 C CA . ALA A 1 95 ? 0.720 4.965 6.023 1.00 97.56 95 ALA A CA 1
ATOM 701 C C . ALA A 1 95 ? 1.987 5.643 5.489 1.00 97.56 95 ALA A C 1
ATOM 703 O O . ALA A 1 95 ? 1.954 6.748 4.950 1.00 97.56 95 ALA A O 1
ATOM 704 N N . ALA A 1 96 ? 3.132 4.989 5.682 1.00 96.38 96 ALA A N 1
ATOM 705 C CA . ALA A 1 96 ? 4.448 5.549 5.394 1.00 96.38 96 ALA A CA 1
ATOM 706 C C . ALA A 1 96 ? 4.813 5.489 3.902 1.00 96.38 96 ALA A C 1
ATOM 708 O O . ALA A 1 96 ? 5.499 6.386 3.402 1.00 96.38 96 ALA A O 1
ATOM 709 N N . TRP A 1 97 ? 4.348 4.466 3.177 1.00 96.31 97 TRP A N 1
ATOM 710 C CA . TRP A 1 97 ? 4.523 4.375 1.724 1.00 96.31 97 TRP A CA 1
ATOM 711 C C . TRP A 1 97 ? 3.227 3.985 1.029 1.00 96.31 97 TRP A C 1
ATOM 713 O O . TRP A 1 97 ? 2.626 2.975 1.363 1.00 96.31 97 TRP A O 1
ATOM 723 N N . CYS A 1 98 ? 2.835 4.764 0.023 1.00 98.06 98 CYS A N 1
ATOM 724 C CA . CYS A 1 98 ? 1.515 4.678 -0.607 1.00 98.06 98 CYS A CA 1
ATOM 725 C C . CYS A 1 98 ? 1.678 4.565 -2.123 1.00 98.06 98 CYS A C 1
ATOM 727 O O . CYS A 1 98 ? 2.504 3.766 -2.576 1.00 98.06 98 CYS A O 1
ATOM 729 N N . TYR A 1 99 ? 0.960 5.359 -2.919 1.00 98.56 99 TYR A N 1
ATOM 730 C CA . TYR A 1 99 ? 1.085 5.334 -4.369 1.00 98.56 99 TYR A CA 1
ATOM 731 C C . TYR A 1 99 ? 2.536 5.467 -4.836 1.00 98.56 99 TYR A C 1
ATOM 733 O O . TYR A 1 99 ? 3.310 6.315 -4.377 1.00 98.56 99 TYR A O 1
ATOM 741 N N . ARG A 1 100 ? 2.906 4.621 -5.796 1.00 98.19 100 ARG A N 1
ATOM 742 C CA . ARG A 1 100 ? 4.251 4.596 -6.360 1.00 98.19 100 ARG A CA 1
ATOM 743 C C . ARG A 1 100 ? 4.193 4.584 -7.875 1.00 98.19 100 ARG A C 1
ATOM 745 O O . ARG A 1 100 ? 3.892 3.567 -8.496 1.00 98.19 100 ARG A O 1
ATOM 752 N N . ASP A 1 101 ? 4.579 5.711 -8.462 1.00 98.06 101 ASP A N 1
ATOM 753 C CA . ASP A 1 101 ? 4.618 5.852 -9.912 1.00 98.06 101 ASP A CA 1
ATOM 754 C C . ASP A 1 101 ? 5.611 4.875 -10.580 1.00 98.06 101 ASP A C 1
ATOM 756 O O . ASP A 1 101 ? 6.567 4.351 -9.988 1.00 98.06 101 ASP A O 1
ATOM 760 N N . MET A 1 102 ? 5.409 4.643 -11.877 1.00 98.12 102 MET A N 1
ATOM 761 C CA . MET A 1 102 ? 6.207 3.721 -12.686 1.00 98.12 102 MET A CA 1
ATOM 762 C C . MET A 1 102 ? 7.702 4.081 -12.675 1.00 98.12 102 MET A C 1
ATOM 764 O O . MET A 1 102 ? 8.574 3.206 -12.727 1.00 98.12 102 MET A O 1
ATOM 768 N N . LYS A 1 103 ? 8.036 5.374 -12.607 1.00 98.12 103 LYS A N 1
ATOM 769 C CA . LYS A 1 103 ? 9.426 5.850 -12.574 1.00 98.12 103 LYS A CA 1
ATOM 770 C C . LYS A 1 103 ? 10.108 5.443 -11.267 1.00 98.12 103 LYS A C 1
ATOM 772 O O . LYS A 1 103 ? 11.235 4.937 -11.287 1.00 98.12 103 LYS A O 1
ATOM 777 N N . THR A 1 104 ? 9.419 5.627 -10.153 1.00 97.44 104 THR A N 1
ATOM 778 C CA . THR A 1 104 ? 9.864 5.297 -8.805 1.00 97.44 104 THR A CA 1
ATOM 779 C C . THR A 1 104 ? 9.936 3.791 -8.636 1.00 97.44 104 THR A C 1
ATOM 781 O O . THR A 1 104 ? 10.979 3.298 -8.209 1.00 97.44 104 THR A O 1
ATOM 784 N N . GLN A 1 105 ? 8.933 3.035 -9.095 1.00 97.88 105 GLN A N 1
ATOM 785 C CA . GLN A 1 105 ? 8.975 1.571 -9.068 1.00 97.88 105 GLN A CA 1
ATOM 786 C C . GLN A 1 105 ? 10.173 1.024 -9.859 1.00 97.88 105 GLN A C 1
ATOM 788 O O . GLN A 1 105 ? 10.895 0.159 -9.367 1.00 97.88 105 GLN A O 1
ATOM 793 N N . ARG A 1 106 ? 10.476 1.568 -11.049 1.00 97.88 106 ARG A N 1
ATOM 794 C CA . ARG A 1 106 ? 11.678 1.184 -11.818 1.00 97.88 106 ARG A CA 1
ATOM 795 C C . ARG A 1 106 ? 12.972 1.473 -11.065 1.00 97.88 106 ARG A C 1
ATOM 797 O O . ARG A 1 106 ? 13.896 0.661 -11.112 1.00 97.88 106 ARG A O 1
ATOM 804 N N . ARG A 1 107 ? 13.065 2.621 -10.389 1.00 97.38 107 ARG A N 1
ATOM 805 C CA . ARG A 1 107 ? 14.237 2.981 -9.579 1.00 97.38 107 ARG A CA 1
ATOM 806 C C . ARG A 1 107 ? 14.389 2.040 -8.382 1.00 97.38 107 ARG A C 1
ATOM 808 O O . ARG A 1 107 ? 15.490 1.538 -8.164 1.00 97.38 107 ARG A O 1
ATOM 815 N N . THR A 1 108 ? 13.304 1.765 -7.661 1.00 96.06 108 THR A N 1
ATOM 816 C CA . THR A 1 108 ? 13.274 0.828 -6.529 1.00 96.06 108 THR A CA 1
ATOM 817 C C . THR A 1 108 ? 13.674 -0.574 -6.970 1.00 96.06 108 THR A C 1
ATOM 819 O O . THR A 1 108 ? 14.610 -1.136 -6.409 1.00 96.06 108 THR A O 1
ATOM 822 N N . TYR A 1 109 ? 13.074 -1.091 -8.044 1.00 97.25 109 TYR A N 1
ATOM 823 C CA . TYR A 1 109 ? 13.411 -2.400 -8.604 1.00 97.25 109 TYR A CA 1
ATOM 824 C C . TYR A 1 109 ? 14.892 -2.502 -8.983 1.00 97.25 109 TYR A C 1
ATOM 826 O O . TYR A 1 109 ? 15.579 -3.449 -8.613 1.00 97.25 109 TYR A O 1
ATOM 834 N N . ARG A 1 110 ? 15.442 -1.487 -9.663 1.00 96.81 110 ARG A N 1
ATOM 835 C CA . ARG A 1 110 ? 16.864 -1.482 -10.042 1.00 96.81 110 ARG A CA 1
ATOM 836 C C . ARG A 1 110 ? 17.804 -1.469 -8.839 1.00 96.81 110 ARG A C 1
ATOM 838 O O . ARG A 1 110 ? 18.874 -2.066 -8.931 1.00 96.81 110 ARG A O 1
ATOM 845 N N . ARG A 1 111 ? 17.420 -0.773 -7.765 1.00 96.44 111 ARG A N 1
ATOM 846 C CA . ARG A 1 111 ? 18.182 -0.683 -6.514 1.00 96.44 111 ARG A CA 1
ATOM 847 C C . ARG A 1 111 ? 18.137 -1.996 -5.735 1.00 96.44 111 ARG A C 1
ATOM 849 O O . ARG A 1 111 ? 19.177 -2.466 -5.287 1.00 96.44 111 ARG A O 1
ATOM 856 N N . ASN A 1 112 ? 16.948 -2.568 -5.581 1.00 96.44 112 ASN A N 1
ATOM 857 C CA . ASN A 1 112 ? 16.725 -3.746 -4.747 1.00 96.44 112 ASN A CA 1
ATOM 858 C C . ASN A 1 112 ? 17.155 -5.039 -5.451 1.00 96.44 112 ASN A C 1
ATOM 860 O O . ASN A 1 112 ? 17.541 -5.991 -4.777 1.00 96.44 112 ASN A O 1
ATOM 864 N N . CYS A 1 113 ? 17.133 -5.051 -6.787 1.00 96.88 113 CYS A N 1
ATOM 865 C CA . CYS A 1 113 ? 17.405 -6.222 -7.615 1.00 96.88 113 CYS A CA 1
ATOM 866 C C . CYS A 1 113 ? 18.589 -5.977 -8.564 1.00 96.88 113 CYS A C 1
ATOM 868 O O . CYS A 1 113 ? 18.378 -5.793 -9.768 1.00 96.88 113 CYS A O 1
ATOM 870 N N . PRO A 1 114 ? 19.838 -5.896 -8.069 1.00 95.75 114 PRO A N 1
ATOM 871 C CA . PRO A 1 114 ? 21.017 -5.706 -8.915 1.00 95.75 114 PRO A CA 1
ATOM 872 C C . PRO A 1 114 ? 21.216 -6.863 -9.906 1.00 95.75 114 PRO A C 1
ATOM 874 O O . PRO A 1 114 ? 20.733 -7.974 -9.698 1.00 95.75 114 PRO A O 1
ATOM 877 N N . TRP A 1 115 ? 21.949 -6.592 -10.989 1.00 94.25 115 TRP A N 1
ATOM 878 C CA . TRP A 1 115 ? 22.390 -7.632 -11.921 1.00 94.25 115 TRP A CA 1
ATOM 879 C C . TRP A 1 115 ? 23.433 -8.540 -11.265 1.00 94.25 115 TRP A C 1
ATOM 881 O O . TRP A 1 115 ? 24.398 -8.046 -10.682 1.00 94.25 115 TRP A O 1
ATOM 891 N N . VAL A 1 116 ? 23.267 -9.845 -11.439 1.00 92.31 116 VAL A N 1
ATOM 892 C CA . VAL A 1 116 ? 24.216 -10.899 -11.082 1.00 92.31 116 VAL A CA 1
ATOM 893 C C . VAL A 1 116 ? 24.610 -11.616 -12.371 1.00 92.31 116 VAL A C 1
ATOM 895 O O . VAL A 1 116 ? 23.752 -11.901 -13.207 1.00 92.31 116 VAL A O 1
ATOM 898 N N . VAL A 1 117 ? 25.909 -11.845 -12.561 1.00 88.75 117 VAL A N 1
ATOM 899 C CA . VAL A 1 117 ? 26.437 -12.598 -13.706 1.00 88.75 117 VAL A CA 1
ATOM 900 C C . VAL A 1 117 ? 26.227 -14.082 -13.448 1.00 88.75 117 VAL A C 1
ATOM 902 O O . VAL A 1 117 ? 26.624 -14.574 -12.394 1.00 88.75 117 VAL A O 1
ATOM 905 N N . ILE A 1 118 ? 25.634 -14.781 -14.411 1.00 81.81 118 ILE A N 1
ATOM 906 C CA . ILE A 1 118 ? 25.663 -16.239 -14.441 1.00 81.81 118 ILE A CA 1
ATOM 907 C C . ILE A 1 118 ? 26.896 -16.588 -15.263 1.00 81.81 118 ILE A C 1
ATOM 909 O O . ILE A 1 118 ? 26.927 -16.357 -16.469 1.00 81.81 118 ILE A O 1
ATOM 913 N N . THR A 1 119 ? 27.958 -17.057 -14.611 1.00 71.12 119 THR A N 1
ATOM 914 C CA . THR A 1 119 ? 29.074 -17.639 -15.357 1.00 71.12 119 THR A CA 1
ATOM 915 C C . THR A 1 119 ? 28.571 -18.939 -15.974 1.00 71.12 119 THR A C 1
ATOM 917 O O . THR A 1 119 ? 28.162 -19.816 -15.204 1.00 71.12 119 THR A O 1
ATOM 920 N N . PRO A 1 120 ? 28.567 -19.085 -17.314 1.00 63.12 120 PRO A N 1
ATOM 921 C CA . PRO A 1 120 ? 28.324 -20.391 -17.904 1.00 63.12 120 PRO A CA 1
ATOM 922 C C . PRO A 1 120 ? 29.370 -21.369 -17.346 1.00 63.12 120 PRO A C 1
ATOM 924 O O . PRO A 1 120 ? 30.492 -20.938 -17.044 1.00 63.12 120 PRO A O 1
ATOM 927 N N . PRO A 1 121 ? 29.024 -22.653 -17.143 1.00 58.75 121 PRO A N 1
ATOM 928 C CA . PRO A 1 121 ? 30.024 -23.643 -16.777 1.00 58.75 121 PRO A CA 1
ATOM 929 C C . PRO A 1 121 ? 31.140 -23.583 -17.820 1.00 58.75 121 PRO A C 1
ATOM 931 O O . PRO A 1 121 ? 30.872 -23.589 -19.020 1.00 58.75 121 PRO A O 1
ATOM 934 N N . VAL A 1 122 ? 32.384 -23.452 -17.360 1.00 64.31 122 VAL A N 1
ATOM 935 C CA . VAL A 1 122 ? 33.541 -23.612 -18.238 1.00 64.31 122 VAL A CA 1
ATOM 936 C C . VAL A 1 122 ? 33.478 -25.060 -18.709 1.00 64.31 122 VAL A C 1
ATOM 938 O O . VAL A 1 122 ? 33.634 -25.966 -17.893 1.00 64.31 122 VAL A O 1
ATOM 941 N N . GLU A 1 123 ? 33.164 -25.291 -19.984 1.00 64.50 123 GLU A N 1
ATOM 942 C CA . GLU A 1 123 ? 33.441 -26.589 -20.592 1.00 64.50 123 GLU A CA 1
ATOM 943 C C . GLU A 1 123 ? 34.957 -26.762 -20.506 1.00 64.50 123 GLU A C 1
ATOM 945 O O . GLU A 1 123 ? 35.710 -26.024 -21.146 1.00 64.50 123 GLU A O 1
ATOM 950 N N . GLU A 1 124 ? 35.419 -27.642 -19.614 1.00 67.00 124 GLU A N 1
ATOM 951 C CA . GLU A 1 124 ? 36.840 -27.960 -19.557 1.00 67.00 124 GLU A CA 1
ATOM 952 C C . GLU A 1 124 ? 37.261 -28.497 -20.928 1.00 67.00 124 GLU A C 1
ATOM 954 O O . GLU A 1 124 ? 36.513 -29.284 -21.521 1.00 67.00 124 GLU A O 1
ATOM 959 N N . PRO A 1 125 ? 38.416 -28.062 -21.463 1.00 63.34 125 PRO A N 1
ATOM 960 C CA . PRO A 1 125 ? 38.879 -28.548 -22.748 1.00 63.34 125 PRO A CA 1
ATOM 961 C C . PRO A 1 125 ? 38.993 -30.067 -22.666 1.00 63.34 125 PRO A C 1
ATOM 963 O O . PRO A 1 125 ? 39.738 -30.607 -21.849 1.00 63.34 125 PRO A O 1
ATOM 966 N N . VAL A 1 126 ? 38.213 -30.752 -23.496 1.00 61.88 126 VAL A N 1
ATOM 967 C CA . VAL A 1 126 ? 38.333 -32.192 -23.680 1.00 61.88 126 VAL A CA 1
ATOM 968 C C . VAL A 1 126 ? 39.735 -32.410 -24.242 1.00 61.88 126 VAL A C 1
ATOM 970 O O . VAL A 1 126 ? 40.012 -31.962 -25.353 1.00 61.88 126 VAL A O 1
ATOM 973 N N . GLU A 1 127 ? 40.648 -32.998 -23.465 1.00 69.50 127 GLU A N 1
ATOM 974 C CA . GLU A 1 127 ? 41.962 -33.368 -23.992 1.00 69.50 127 GLU A CA 1
ATOM 975 C C . GLU A 1 127 ? 41.734 -34.318 -25.174 1.00 69.50 127 GLU A C 1
ATOM 977 O O . GLU A 1 127 ? 41.211 -35.423 -25.001 1.00 69.50 127 GLU A O 1
ATOM 982 N N . GLU A 1 128 ? 42.059 -33.868 -26.389 1.00 71.25 128 GLU A N 1
ATOM 983 C CA . GLU A 1 128 ? 42.003 -34.738 -27.558 1.00 71.25 128 GLU A CA 1
ATOM 984 C C . GLU A 1 128 ? 42.969 -35.915 -27.345 1.00 71.25 128 GLU A C 1
ATOM 986 O O . GLU A 1 128 ? 44.095 -35.714 -26.873 1.00 71.25 128 GLU A O 1
ATOM 991 N N . PRO A 1 129 ? 42.557 -37.157 -27.652 1.00 65.88 129 PRO A N 1
ATOM 992 C CA . PRO A 1 129 ? 43.425 -38.310 -27.484 1.00 65.88 129 PRO A CA 1
ATOM 993 C C . PRO A 1 129 ? 44.661 -38.154 -28.374 1.00 65.88 129 PRO A C 1
ATOM 995 O O . PRO A 1 129 ? 44.556 -38.060 -29.593 1.00 65.88 129 PRO A O 1
ATOM 998 N N . VAL A 1 130 ? 45.840 -38.143 -27.751 1.00 68.62 130 VAL A N 1
ATOM 999 C CA . VAL A 1 130 ? 47.127 -38.106 -28.452 1.00 68.62 130 VAL A CA 1
ATOM 1000 C C . VAL A 1 130 ? 47.252 -39.370 -29.305 1.00 68.62 130 VAL A C 1
ATOM 1002 O O . VAL A 1 130 ? 47.365 -40.475 -28.767 1.00 68.62 130 VAL A O 1
ATOM 1005 N N . GLU A 1 131 ? 47.214 -39.220 -30.630 1.00 69.56 131 GLU A N 1
ATOM 1006 C CA . GLU A 1 131 ? 47.439 -40.334 -31.553 1.00 69.56 131 GLU A CA 1
ATOM 1007 C C . GLU A 1 131 ? 48.866 -40.891 -31.383 1.00 69.56 131 GLU A C 1
ATOM 1009 O O . GLU A 1 131 ? 49.823 -40.122 -31.229 1.00 69.56 131 GLU A O 1
ATOM 1014 N N . PRO A 1 132 ? 49.051 -42.226 -31.380 1.00 63.66 132 PRO A N 1
ATOM 1015 C CA . PRO A 1 132 ? 50.378 -42.817 -31.279 1.00 63.66 132 PRO A CA 1
ATOM 1016 C C . PRO A 1 132 ? 51.213 -42.494 -32.532 1.00 63.66 132 PRO A C 1
ATOM 1018 O O . PRO A 1 132 ? 50.662 -42.397 -33.629 1.00 63.66 132 PRO A O 1
ATOM 1021 N N . PRO A 1 133 ? 52.547 -42.367 -32.404 1.00 60.00 133 PRO A N 1
ATOM 1022 C CA . PRO A 1 133 ? 53.404 -42.041 -33.536 1.00 60.00 133 PRO A CA 1
ATOM 1023 C C . PRO A 1 133 ? 53.350 -43.147 -34.597 1.00 60.00 133 PRO A C 1
ATOM 1025 O O . PRO A 1 133 ? 53.601 -44.317 -34.307 1.00 60.00 133 PRO A O 1
ATOM 1028 N N . THR A 1 134 ? 53.049 -42.759 -35.833 1.00 58.66 134 THR A N 1
ATOM 1029 C CA . THR A 1 134 ? 53.133 -43.617 -37.019 1.00 58.66 134 THR A CA 1
ATOM 1030 C C . THR A 1 134 ? 54.595 -43.868 -37.394 1.00 58.66 134 THR A C 1
ATOM 1032 O O . THR A 1 134 ? 55.367 -42.920 -37.554 1.00 58.66 134 THR A O 1
ATOM 1035 N N . GLU A 1 135 ? 54.975 -45.141 -37.542 1.00 49.31 135 GLU A N 1
ATOM 1036 C CA . GLU A 1 135 ? 56.285 -45.561 -38.060 1.00 49.31 135 GLU A CA 1
ATOM 1037 C C . GLU A 1 135 ? 56.471 -45.161 -39.541 1.00 49.31 135 GLU A C 1
ATOM 1039 O O . GLU A 1 135 ? 55.488 -45.073 -40.280 1.00 49.31 135 GLU A O 1
ATOM 1044 N N . PRO A 1 136 ? 57.714 -44.919 -40.004 1.00 53.53 136 PRO A N 1
ATOM 1045 C CA . PRO A 1 136 ? 57.971 -44.545 -41.388 1.00 53.53 136 PRO A CA 1
ATOM 1046 C C . PRO A 1 136 ? 58.018 -45.784 -42.295 1.00 53.53 136 PRO A C 1
ATOM 1048 O O . PRO A 1 136 ? 58.893 -46.638 -42.154 1.00 53.53 136 PRO A O 1
ATOM 1051 N N . GLU A 1 137 ? 57.112 -45.851 -43.268 1.00 48.22 137 GLU A N 1
ATOM 1052 C CA . GLU A 1 137 ? 57.174 -46.818 -44.369 1.00 48.22 137 GLU A CA 1
ATOM 1053 C C . GLU A 1 137 ? 58.243 -46.392 -45.394 1.00 48.22 137 GLU A C 1
ATOM 1055 O O . GLU A 1 137 ? 58.337 -45.230 -45.799 1.00 48.22 137 GLU A O 1
ATOM 1060 N N . ALA A 1 138 ? 59.078 -47.356 -45.786 1.00 40.25 138 ALA A N 1
ATOM 1061 C CA . ALA A 1 138 ? 60.185 -47.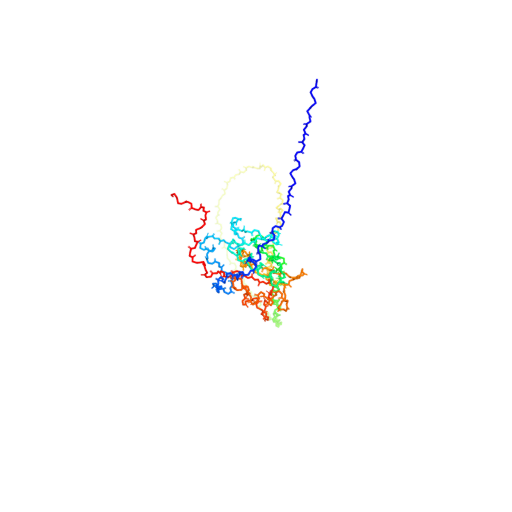208 -46.722 1.00 40.25 138 ALA A CA 1
ATOM 1062 C C . ALA A 1 138 ? 59.706 -47.076 -48.181 1.00 40.25 138 ALA A C 1
ATOM 1064 O O . ALA A 1 138 ? 58.715 -47.677 -48.587 1.00 40.25 138 ALA A O 1
ATOM 1065 N N . GLY A 1 139 ? 60.441 -46.286 -48.968 1.00 42.25 139 GLY A N 1
ATOM 1066 C CA . GLY A 1 139 ? 60.098 -45.938 -50.346 1.00 42.25 139 GLY A CA 1
ATOM 1067 C C . GLY A 1 139 ? 60.345 -47.019 -51.402 1.00 42.25 139 GLY A C 1
ATOM 1068 O O . GLY A 1 139 ? 60.983 -48.040 -51.152 1.00 42.25 139 GLY A O 1
ATOM 1069 N N . ALA A 1 140 ? 59.881 -46.721 -52.618 1.00 36.06 140 ALA A N 1
ATOM 1070 C CA . ALA A 1 140 ? 60.315 -47.353 -53.860 1.00 36.06 140 ALA A CA 1
ATOM 1071 C C . ALA A 1 140 ? 60.127 -46.386 -55.053 1.00 36.06 140 ALA A C 1
ATOM 1073 O O . ALA A 1 140 ? 59.014 -46.084 -55.466 1.00 36.06 140 ALA A O 1
ATOM 1074 N N . GLU A 1 141 ? 61.266 -45.842 -55.472 1.00 41.91 141 GLU A N 1
ATOM 1075 C CA . GLU A 1 141 ? 61.803 -45.514 -56.807 1.00 41.91 141 GLU A CA 1
ATOM 1076 C C . GLU A 1 141 ? 60.894 -45.339 -58.056 1.00 41.91 141 GLU A C 1
ATOM 1078 O O . GLU A 1 141 ? 60.099 -46.199 -58.430 1.00 41.91 141 GLU A O 1
ATOM 1083 N N . ASP A 1 142 ? 61.171 -44.214 -58.731 1.00 40.28 142 ASP A N 1
ATOM 1084 C CA . ASP A 1 142 ? 60.959 -43.794 -60.135 1.00 40.28 142 ASP A CA 1
ATOM 1085 C C . ASP A 1 142 ? 61.627 -44.771 -61.145 1.00 40.28 142 ASP A C 1
ATOM 1087 O O . ASP A 1 142 ? 62.614 -45.410 -60.756 1.00 40.28 142 ASP A O 1
ATOM 1091 N N . PRO A 1 143 ? 61.176 -44.932 -62.420 1.00 51.94 143 PRO A N 1
ATOM 1092 C CA . PRO A 1 143 ? 61.650 -44.020 -63.480 1.00 51.94 143 PRO A CA 1
ATOM 1093 C C . PRO A 1 143 ? 60.756 -43.821 -64.741 1.00 51.94 143 PRO A C 1
ATOM 1095 O O . PRO A 1 143 ? 60.003 -44.697 -65.170 1.00 51.94 143 PRO A O 1
ATOM 1098 N N . THR A 1 144 ? 61.053 -42.713 -65.435 1.00 36.59 144 THR A N 1
ATOM 1099 C CA . THR A 1 144 ? 61.061 -42.456 -66.903 1.00 36.59 144 THR A CA 1
ATOM 1100 C C . THR A 1 144 ? 59.869 -41.784 -67.618 1.00 36.59 144 THR A C 1
ATOM 1102 O O . THR A 1 144 ? 58.802 -42.357 -67.812 1.00 36.59 144 THR A O 1
ATOM 1105 N N . ASP A 1 145 ? 60.180 -40.578 -68.115 1.00 38.62 145 ASP A N 1
ATOM 1106 C CA . ASP A 1 145 ? 59.659 -39.834 -69.282 1.00 38.62 145 ASP A CA 1
ATOM 1107 C C . ASP A 1 145 ? 60.279 -40.401 -70.595 1.00 38.62 145 ASP A C 1
ATOM 1109 O O . ASP A 1 145 ? 61.338 -41.045 -70.502 1.00 38.62 145 ASP A O 1
ATOM 1113 N N . PRO A 1 146 ? 59.683 -40.239 -71.803 1.00 52.12 146 PRO A N 1
ATOM 1114 C CA . PRO A 1 146 ? 59.979 -39.037 -72.609 1.00 52.12 146 PRO A CA 1
ATOM 1115 C C . PRO A 1 146 ? 58.839 -38.500 -73.521 1.00 52.12 146 PRO A C 1
ATOM 1117 O O . PRO A 1 146 ? 58.078 -39.264 -74.113 1.00 52.12 146 PRO A O 1
ATOM 1120 N N . GLU A 1 147 ? 58.837 -37.168 -73.664 1.00 40.72 147 GLU A N 1
ATOM 1121 C CA . GLU A 1 147 ? 58.699 -36.309 -74.869 1.00 40.72 147 GLU A CA 1
ATOM 1122 C C . GLU A 1 147 ? 57.665 -36.636 -75.973 1.00 40.72 147 GLU A C 1
ATOM 1124 O O . GLU A 1 147 ? 57.722 -37.685 -76.605 1.00 40.72 147 GLU A O 1
ATOM 1129 N N . ASP A 1 148 ? 56.854 -35.629 -76.352 1.00 36.50 148 ASP A N 1
ATOM 1130 C CA . ASP A 1 148 ? 56.682 -35.266 -77.772 1.00 36.50 148 ASP A CA 1
ATOM 1131 C C . ASP A 1 148 ? 56.171 -33.816 -77.997 1.00 36.50 148 ASP A C 1
ATOM 1133 O O . ASP A 1 148 ? 55.331 -33.279 -77.274 1.00 36.50 148 ASP A O 1
ATOM 1137 N N . THR A 1 149 ? 56.753 -33.228 -79.041 1.00 35.03 149 THR A N 1
ATOM 1138 C CA . THR A 1 149 ? 56.804 -31.866 -79.632 1.00 35.03 149 THR A CA 1
ATOM 1139 C C . THR A 1 149 ? 55.489 -31.314 -80.246 1.00 35.03 149 THR A C 1
ATOM 1141 O O . THR A 1 149 ? 54.744 -32.100 -80.820 1.00 35.03 149 THR A O 1
ATOM 1144 N N . ASP A 1 150 ? 55.109 -30.026 -80.058 1.00 33.03 150 ASP A N 1
ATOM 1145 C CA . ASP A 1 150 ? 55.313 -28.806 -80.926 1.00 33.03 150 ASP A CA 1
ATOM 1146 C C . ASP A 1 150 ? 54.273 -28.672 -82.095 1.00 33.03 150 ASP A C 1
ATOM 1148 O O . ASP A 1 150 ? 53.632 -29.682 -82.389 1.00 33.03 150 ASP A O 1
ATOM 1152 N N . PRO A 1 151 ? 54.067 -27.558 -82.860 1.00 55.59 151 PRO A N 1
ATOM 1153 C CA . PRO A 1 151 ? 54.350 -26.111 -82.691 1.00 55.59 151 PRO A CA 1
ATOM 1154 C C . PRO A 1 151 ? 53.191 -25.126 -83.066 1.00 55.59 151 PRO A C 1
ATOM 1156 O O . PRO A 1 151 ? 52.176 -25.497 -83.647 1.00 55.59 151 PRO A O 1
ATOM 1159 N N . GLU A 1 152 ? 53.439 -23.846 -82.739 1.00 40.03 152 GLU A N 1
ATOM 1160 C CA . GLU A 1 152 ? 53.197 -22.567 -83.460 1.00 40.03 152 GLU A CA 1
ATOM 1161 C C . GLU A 1 152 ? 51.912 -22.267 -84.269 1.00 40.03 152 GLU A C 1
ATOM 1163 O O . GLU A 1 152 ? 51.556 -22.958 -85.216 1.00 40.03 152 GLU A O 1
ATOM 1168 N N . ASP A 1 153 ? 51.372 -21.059 -84.037 1.00 38.19 153 ASP A N 1
ATOM 1169 C CA . ASP A 1 153 ? 50.953 -20.163 -85.124 1.00 38.19 153 ASP A CA 1
ATOM 1170 C C . ASP A 1 153 ? 51.292 -18.698 -84.780 1.00 38.19 153 ASP A C 1
ATOM 1172 O O . ASP A 1 153 ? 51.125 -18.228 -83.652 1.00 38.19 153 ASP A O 1
ATOM 1176 N N . THR A 1 154 ? 51.820 -18.001 -85.782 1.00 37.62 154 THR A N 1
ATOM 1177 C CA . THR A 1 154 ? 52.419 -16.657 -85.773 1.00 37.62 154 THR A CA 1
ATOM 1178 C C . THR A 1 154 ? 51.520 -15.669 -86.528 1.00 37.62 154 THR A C 1
ATOM 1180 O O . THR A 1 154 ? 50.823 -16.091 -87.442 1.00 37.62 154 THR A O 1
ATOM 1183 N N . ASP A 1 155 ? 51.544 -14.370 -86.185 1.00 37.56 155 ASP A N 1
ATOM 1184 C CA . ASP A 1 155 ? 51.801 -13.249 -87.130 1.00 37.56 155 ASP A CA 1
ATOM 1185 C C . ASP A 1 155 ? 51.833 -11.878 -86.386 1.00 37.56 155 ASP A C 1
ATOM 1187 O O . ASP A 1 155 ? 51.113 -11.712 -85.396 1.00 37.56 155 ASP A O 1
ATOM 1191 N N . PRO A 1 156 ? 52.657 -10.888 -86.807 1.00 52.06 156 PRO A N 1
ATOM 1192 C CA . PRO A 1 156 ? 53.070 -9.741 -86.005 1.00 52.06 156 PRO A CA 1
ATOM 1193 C C . PRO A 1 156 ? 52.578 -8.373 -86.526 1.00 52.06 156 PRO A C 1
ATOM 1195 O O . PRO A 1 156 ? 52.091 -8.220 -87.641 1.00 52.06 156 PRO A O 1
ATOM 1198 N N . GLY A 1 157 ? 52.886 -7.332 -85.744 1.00 32.28 157 GLY A N 1
ATOM 1199 C CA . GLY A 1 157 ? 53.382 -6.069 -86.301 1.00 32.28 157 GLY A CA 1
ATOM 1200 C C . GLY A 1 157 ? 52.518 -4.824 -86.089 1.00 32.28 157 GLY A C 1
ATOM 1201 O O . GLY A 1 157 ? 51.518 -4.635 -86.770 1.00 32.28 157 GLY A O 1
ATOM 1202 N N . ALA A 1 158 ? 52.993 -3.914 -85.231 1.00 34.69 158 ALA A N 1
ATOM 1203 C CA . ALA A 1 158 ? 53.229 -2.498 -85.555 1.00 34.69 158 ALA A CA 1
ATOM 1204 C C . ALA A 1 158 ? 53.877 -1.762 -84.361 1.00 34.69 158 ALA A C 1
ATOM 1206 O O . ALA A 1 158 ? 53.686 -2.121 -83.206 1.00 34.69 158 ALA A O 1
ATOM 1207 N N . THR A 1 159 ? 54.679 -0.755 -84.690 1.00 37.38 159 THR A N 1
ATOM 1208 C CA . THR A 1 159 ? 55.812 -0.162 -83.959 1.00 37.38 159 THR A CA 1
ATOM 1209 C C . THR A 1 159 ? 55.523 1.182 -83.258 1.00 37.38 159 THR A C 1
ATOM 1211 O O . THR A 1 159 ? 54.806 1.994 -83.837 1.00 37.38 159 THR A O 1
ATOM 1214 N N . ASP A 1 160 ? 56.236 1.415 -82.135 1.00 34.59 160 ASP A N 1
ATOM 1215 C CA . ASP A 1 160 ? 56.828 2.673 -81.585 1.00 34.59 160 ASP A CA 1
ATOM 1216 C C . ASP A 1 160 ? 55.956 3.891 -81.163 1.00 34.59 160 ASP A C 1
ATOM 1218 O O . ASP A 1 160 ? 54.880 4.095 -81.722 1.00 34.59 160 ASP A O 1
ATOM 1222 N N . PRO A 1 161 ? 56.453 4.837 -80.311 1.00 51.44 161 PRO A N 1
ATOM 1223 C CA . PRO A 1 161 ? 57.540 4.785 -79.308 1.00 51.44 161 PRO A CA 1
ATOM 1224 C C . PRO A 1 161 ? 57.211 5.450 -77.930 1.00 51.44 161 PRO A C 1
ATOM 1226 O O . PRO A 1 161 ? 56.147 6.022 -77.705 1.00 51.44 161 PRO A O 1
ATOM 1229 N N . GLU A 1 162 ? 58.200 5.364 -77.032 1.00 42.53 162 GLU A N 1
ATOM 1230 C CA . GLU A 1 162 ? 58.402 5.922 -75.676 1.00 42.53 162 GLU A CA 1
ATOM 1231 C C . GLU A 1 162 ? 57.726 7.250 -75.250 1.00 42.53 162 GLU A C 1
ATOM 1233 O O . GLU A 1 162 ? 57.781 8.266 -75.944 1.00 42.53 162 GLU A O 1
ATOM 1238 N N . ALA A 1 163 ? 57.271 7.268 -73.984 1.00 41.66 163 ALA A N 1
ATOM 1239 C CA . ALA A 1 163 ? 57.160 8.441 -73.101 1.00 41.66 163 ALA A CA 1
ATOM 1240 C C . ALA A 1 163 ? 57.269 8.001 -71.609 1.00 41.66 163 ALA A C 1
ATOM 1242 O O . ALA A 1 163 ? 57.082 6.820 -71.321 1.00 41.66 163 ALA A O 1
ATOM 1243 N N . PRO A 1 164 ? 57.645 8.893 -70.667 1.00 46.91 164 PRO A N 1
ATOM 1244 C CA . PRO A 1 164 ? 58.548 8.553 -69.564 1.00 46.91 164 PRO A CA 1
ATOM 1245 C C . PRO A 1 164 ? 57.883 8.128 -68.243 1.00 46.91 164 PRO A C 1
ATOM 1247 O O . PRO A 1 164 ? 56.769 8.528 -67.928 1.00 46.91 164 PRO A O 1
ATOM 1250 N N . GLY A 1 165 ? 58.677 7.372 -67.474 1.00 49.12 165 GLY A N 1
ATOM 1251 C CA . GLY A 1 165 ? 58.518 6.896 -66.094 1.00 49.12 165 GLY A CA 1
ATOM 1252 C C . GLY A 1 165 ? 57.441 7.521 -65.208 1.00 49.12 165 GLY A C 1
ATOM 1253 O O . GLY A 1 165 ? 57.577 8.651 -64.743 1.00 49.12 165 GLY A O 1
ATOM 1254 N N . GLU A 1 166 ? 56.463 6.691 -64.851 1.00 46.19 166 GLU A N 1
ATOM 1255 C CA . GLU A 1 166 ? 55.741 6.788 -63.586 1.00 46.19 166 GLU A CA 1
ATOM 1256 C C . GLU A 1 166 ? 56.447 5.890 -62.565 1.00 46.19 166 GLU A C 1
ATOM 1258 O O . GLU A 1 166 ? 56.646 4.695 -62.791 1.00 46.19 166 GLU A O 1
ATOM 1263 N N . GLU A 1 167 ? 56.874 6.480 -61.449 1.00 55.09 167 GLU A N 1
ATOM 1264 C CA . GLU A 1 167 ? 57.384 5.723 -60.314 1.00 55.09 167 GLU A CA 1
ATOM 1265 C C . GLU A 1 167 ? 56.270 4.829 -59.764 1.00 55.09 167 GLU A C 1
ATOM 1267 O O . GLU A 1 167 ? 55.238 5.308 -59.286 1.00 55.09 167 GLU A O 1
ATOM 1272 N N . ALA A 1 168 ? 56.479 3.515 -59.838 1.00 46.16 168 ALA A N 1
ATOM 1273 C CA . ALA A 1 168 ? 55.637 2.547 -59.163 1.00 46.16 168 ALA A CA 1
ATOM 1274 C C . ALA A 1 168 ? 55.788 2.755 -57.651 1.00 46.16 168 ALA A C 1
ATOM 1276 O O . ALA A 1 168 ? 56.798 2.393 -57.051 1.00 46.16 168 ALA A O 1
ATOM 1277 N N . SER A 1 169 ? 54.776 3.365 -57.041 1.00 54.44 169 SER A N 1
ATOM 1278 C CA . SER A 1 169 ? 54.603 3.330 -55.595 1.00 54.44 169 SER A CA 1
ATOM 1279 C C . SER A 1 169 ? 54.341 1.880 -55.191 1.00 54.44 169 SER A C 1
ATOM 1281 O O . SER A 1 169 ? 53.420 1.238 -55.698 1.00 54.44 169 SER A O 1
ATOM 1283 N N . GLU A 1 170 ? 55.190 1.342 -54.314 1.00 61.78 170 GLU A N 1
ATOM 1284 C CA . GLU A 1 170 ? 54.977 0.031 -53.703 1.00 61.78 170 GLU A CA 1
ATOM 1285 C C . GLU A 1 170 ? 53.569 -0.019 -53.085 1.00 61.78 170 GLU A C 1
ATOM 1287 O O . GLU A 1 170 ? 53.205 0.891 -52.328 1.00 61.78 170 GLU A O 1
ATOM 1292 N N . PRO A 1 171 ? 52.758 -1.059 -53.354 1.00 53.88 171 PRO A N 1
ATOM 1293 C CA . PRO A 1 171 ? 51.498 -1.219 -52.657 1.00 53.88 171 PRO A CA 1
ATOM 1294 C C . PRO A 1 171 ? 51.818 -1.513 -51.193 1.00 53.88 171 PRO A C 1
ATOM 1296 O O . PRO A 1 171 ? 52.291 -2.591 -50.836 1.00 53.88 171 PRO A O 1
ATOM 1299 N N . THR A 1 172 ? 51.576 -0.530 -50.329 1.00 58.81 172 THR A N 1
ATOM 1300 C CA . THR A 1 172 ? 51.589 -0.756 -48.887 1.00 58.81 172 THR A CA 1
ATOM 1301 C C . THR A 1 172 ? 50.447 -1.722 -48.600 1.00 58.81 172 THR A C 1
ATOM 1303 O O . THR A 1 172 ? 49.286 -1.373 -48.810 1.00 58.81 172 THR A O 1
ATOM 1306 N N . ALA A 1 173 ? 50.770 -2.953 -48.198 1.00 62.78 173 ALA A N 1
ATOM 1307 C CA . ALA A 1 173 ? 49.764 -3.927 -47.805 1.00 62.78 173 ALA A CA 1
A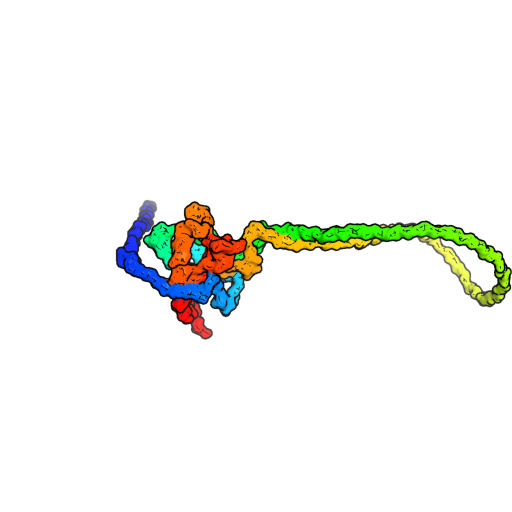TOM 1308 C C . ALA A 1 173 ? 48.878 -3.307 -46.717 1.00 62.78 173 ALA A C 1
ATOM 1310 O O . ALA A 1 173 ? 49.373 -2.860 -45.678 1.00 62.78 173 ALA A O 1
ATOM 1311 N N . GLU A 1 174 ? 47.577 -3.243 -46.988 1.00 63.19 174 GLU A N 1
ATOM 1312 C CA . GLU A 1 174 ? 46.579 -2.843 -46.006 1.00 63.19 174 GLU A CA 1
ATOM 1313 C C . GLU A 1 174 ? 46.720 -3.778 -44.790 1.00 63.19 174 GLU A C 1
ATOM 1315 O O . GLU A 1 174 ? 46.867 -4.994 -44.977 1.00 63.19 174 GLU A O 1
ATOM 1320 N N . PRO A 1 175 ? 46.752 -3.259 -43.547 1.00 71.00 175 PRO A N 1
ATOM 1321 C CA . PRO A 1 175 ? 46.815 -4.119 -42.374 1.00 71.00 175 PRO A CA 1
ATOM 1322 C C . PRO A 1 175 ? 45.640 -5.108 -42.414 1.00 71.00 175 PRO A C 1
ATOM 1324 O O . PRO A 1 175 ? 44.540 -4.718 -42.817 1.00 71.00 175 PRO A O 1
ATOM 1327 N N . PRO A 1 176 ? 45.846 -6.378 -42.016 1.00 68.25 176 PRO A N 1
ATOM 1328 C CA . PRO A 1 176 ? 44.773 -7.359 -42.034 1.00 68.25 176 PRO A CA 1
ATOM 1329 C C . PRO A 1 176 ? 43.586 -6.826 -41.230 1.00 68.25 176 PRO A C 1
ATOM 1331 O O . PRO A 1 176 ? 43.767 -6.240 -40.158 1.00 68.25 176 PRO A O 1
ATOM 1334 N N . ALA A 1 177 ? 42.380 -7.018 -41.770 1.00 70.38 177 ALA A N 1
ATOM 1335 C CA . ALA A 1 177 ? 41.148 -6.671 -41.079 1.00 70.38 177 ALA A CA 1
ATOM 1336 C C . ALA A 1 177 ? 41.175 -7.253 -39.653 1.00 70.38 177 ALA A C 1
ATOM 1338 O O . ALA A 1 177 ? 41.672 -8.371 -39.470 1.00 70.38 177 ALA A O 1
ATOM 1339 N N . PRO A 1 178 ? 40.676 -6.521 -38.639 1.00 70.38 178 PRO A N 1
ATOM 1340 C CA . PRO A 1 178 ? 40.615 -7.049 -37.287 1.00 70.38 178 PRO A CA 1
ATOM 1341 C C . PRO A 1 178 ? 39.844 -8.369 -37.317 1.00 70.38 178 PRO A C 1
ATOM 1343 O O . PRO A 1 178 ? 38.728 -8.432 -37.832 1.00 70.38 178 PRO A O 1
ATOM 1346 N N . VAL A 1 179 ? 40.470 -9.427 -36.805 1.00 68.81 179 VAL A N 1
ATOM 1347 C CA . VAL A 1 179 ? 39.801 -10.704 -36.557 1.00 68.81 179 VAL A CA 1
ATOM 1348 C C . VAL A 1 179 ? 38.581 -10.428 -35.682 1.00 68.81 179 VAL A C 1
ATOM 1350 O O . VAL A 1 179 ? 38.705 -9.781 -34.643 1.00 68.81 179 VAL A O 1
ATOM 1353 N N . ASP A 1 180 ? 37.406 -10.878 -36.127 1.00 73.00 180 ASP A N 1
ATOM 1354 C CA . ASP A 1 180 ? 36.160 -10.782 -35.366 1.00 73.00 180 ASP A CA 1
ATOM 1355 C C . ASP A 1 180 ? 36.322 -11.630 -34.094 1.00 73.00 180 ASP A C 1
ATOM 1357 O O . ASP A 1 180 ? 36.154 -12.851 -34.103 1.00 73.00 180 ASP A O 1
ATOM 1361 N N . GLU A 1 181 ? 36.737 -10.996 -32.996 1.00 70.31 181 GLU A N 1
ATOM 1362 C CA . GLU A 1 181 ? 36.836 -11.665 -31.704 1.00 70.31 181 GLU A CA 1
ATOM 1363 C C . GLU A 1 181 ? 35.441 -12.156 -31.283 1.00 70.31 181 GLU A C 1
ATOM 1365 O O . GLU A 1 181 ? 34.455 -11.412 -31.401 1.00 70.31 181 GLU A O 1
ATOM 1370 N N . PRO A 1 182 ? 35.313 -13.393 -30.768 1.00 69.00 182 PRO A N 1
ATOM 1371 C CA . PRO A 1 182 ? 34.026 -13.891 -30.316 1.00 69.00 182 PRO A CA 1
ATOM 1372 C C . PRO A 1 182 ? 33.505 -12.998 -29.186 1.00 69.00 182 PRO A C 1
ATOM 1374 O O . PRO A 1 182 ? 34.096 -12.899 -28.109 1.00 69.00 182 PRO A O 1
ATOM 1377 N N . LYS A 1 183 ? 32.363 -12.342 -29.421 1.00 67.25 183 LYS A N 1
ATOM 1378 C CA . LYS A 1 183 ? 31.662 -11.571 -28.391 1.00 67.25 183 LYS A CA 1
ATOM 1379 C C . LYS A 1 183 ? 31.229 -12.527 -27.283 1.00 67.25 183 LYS A C 1
ATOM 1381 O O . LYS A 1 183 ? 30.264 -13.269 -27.451 1.00 67.25 183 LYS A O 1
ATOM 1386 N N . VAL A 1 184 ? 31.915 -12.491 -26.142 1.00 73.06 184 VAL A N 1
ATOM 1387 C CA . VAL A 1 184 ? 31.505 -13.239 -24.948 1.00 73.06 184 VAL A CA 1
ATOM 1388 C C . VAL A 1 184 ? 30.157 -12.692 -24.477 1.00 73.06 184 VAL A C 1
ATOM 1390 O O . VAL A 1 184 ? 30.067 -11.591 -23.926 1.00 73.06 184 VAL A O 1
ATOM 1393 N N . VAL A 1 185 ? 29.087 -13.452 -24.713 1.00 75.38 185 VAL A N 1
ATOM 1394 C CA . VAL A 1 185 ? 27.752 -13.133 -24.201 1.00 75.38 185 VAL A CA 1
ATOM 1395 C C . VAL A 1 185 ? 27.741 -13.457 -22.713 1.00 75.38 185 VAL A C 1
ATOM 1397 O O . VAL A 1 185 ? 27.635 -14.609 -22.308 1.00 75.38 185 VAL A O 1
ATOM 1400 N N . VAL A 1 186 ? 27.884 -12.428 -21.879 1.00 77.19 186 VAL A N 1
ATOM 1401 C CA . VAL A 1 186 ? 27.766 -12.580 -20.427 1.00 77.19 186 VAL A CA 1
ATOM 1402 C C . VAL A 1 186 ? 26.288 -12.560 -20.057 1.00 77.19 186 VAL A C 1
ATOM 1404 O O . VAL A 1 186 ? 25.670 -11.491 -20.027 1.00 77.19 186 VAL A O 1
ATOM 1407 N N . GLU A 1 187 ? 25.726 -13.729 -19.758 1.00 86.69 187 GLU A N 1
ATOM 1408 C CA . GLU A 1 187 ? 24.362 -13.839 -19.247 1.00 86.69 187 GLU A CA 1
ATOM 1409 C C . GLU A 1 187 ? 24.257 -13.215 -17.845 1.00 86.69 187 GLU A C 1
ATOM 1411 O O . GLU A 1 187 ? 25.136 -13.360 -16.987 1.00 86.69 187 GLU A O 1
ATOM 1416 N N . ARG A 1 188 ? 23.183 -12.454 -17.611 1.00 90.44 188 ARG A N 1
ATOM 1417 C CA . ARG A 1 188 ? 22.924 -11.791 -16.329 1.00 90.44 188 ARG A CA 1
ATOM 1418 C C . ARG A 1 188 ? 21.454 -11.881 -15.966 1.00 90.44 188 ARG A C 1
ATOM 1420 O O . ARG A 1 188 ? 20.589 -11.655 -16.806 1.00 90.44 188 ARG A O 1
ATOM 1427 N N . VAL A 1 189 ? 21.186 -12.074 -14.680 1.00 91.69 189 VAL A N 1
ATOM 1428 C CA . VAL A 1 189 ? 19.837 -12.039 -14.095 1.00 91.69 189 VAL A CA 1
ATOM 1429 C C . VAL A 1 189 ? 19.769 -11.003 -12.980 1.00 91.69 189 VAL A C 1
ATOM 1431 O O . VAL A 1 189 ? 20.790 -10.650 -12.391 1.00 91.69 189 VAL A O 1
ATOM 1434 N N . ARG A 1 190 ? 18.582 -10.463 -12.688 1.00 93.88 190 ARG A N 1
ATOM 1435 C CA . ARG A 1 190 ? 18.387 -9.610 -11.505 1.00 93.88 190 ARG A CA 1
ATOM 1436 C C . ARG A 1 190 ? 17.963 -10.465 -10.322 1.00 93.88 190 ARG A C 1
ATOM 1438 O O . ARG A 1 190 ? 16.993 -11.202 -10.434 1.00 93.88 190 ARG A O 1
ATOM 1445 N N . VAL A 1 191 ? 18.652 -10.311 -9.194 1.00 93.50 191 VAL A N 1
ATOM 1446 C CA . VAL A 1 191 ? 18.326 -11.009 -7.941 1.00 93.50 191 VAL A CA 1
ATOM 1447 C C . VAL A 1 191 ? 17.979 -9.971 -6.884 1.00 93.50 191 VAL A C 1
ATOM 1449 O O . VAL A 1 191 ? 18.806 -9.120 -6.556 1.00 93.50 191 VAL A O 1
ATOM 1452 N N . CYS A 1 192 ? 16.743 -10.007 -6.387 1.00 93.75 192 CYS A N 1
ATOM 1453 C CA . CYS A 1 192 ? 16.253 -9.061 -5.390 1.00 93.75 192 CYS A CA 1
ATOM 1454 C C . CYS A 1 192 ? 16.745 -9.427 -3.987 1.00 93.75 192 CYS A C 1
ATOM 1456 O O . CYS A 1 192 ? 16.684 -10.583 -3.585 1.00 93.75 192 CYS A O 1
ATOM 1458 N N . ARG A 1 193 ? 17.229 -8.429 -3.242 1.00 93.12 193 ARG A N 1
ATOM 1459 C CA . ARG A 1 193 ? 17.682 -8.588 -1.845 1.00 93.12 193 ARG A CA 1
ATOM 1460 C C . ARG A 1 193 ? 16.543 -8.527 -0.831 1.00 93.12 193 ARG A C 1
ATOM 1462 O O . ARG A 1 193 ? 16.704 -8.972 0.293 1.00 93.12 193 ARG A O 1
ATOM 1469 N N . VAL A 1 194 ? 15.438 -7.916 -1.233 1.00 89.69 194 VAL A N 1
ATOM 1470 C CA . VAL A 1 194 ? 14.194 -7.781 -0.475 1.00 89.69 194 VAL A CA 1
ATOM 1471 C C . VAL A 1 194 ? 13.046 -8.059 -1.442 1.00 89.69 194 VAL A C 1
ATOM 1473 O O . VAL A 1 194 ? 13.244 -7.858 -2.652 1.00 89.69 194 VAL A O 1
ATOM 1476 N N . PRO A 1 195 ? 11.871 -8.504 -0.972 1.00 89.25 195 PRO A N 1
ATOM 1477 C CA . PRO A 1 195 ? 10.725 -8.658 -1.852 1.00 89.25 195 PRO A CA 1
ATOM 1478 C C . PRO A 1 195 ? 10.459 -7.336 -2.582 1.00 89.25 195 PRO A C 1
ATOM 1480 O O . PRO A 1 195 ? 10.533 -6.239 -2.030 1.00 89.25 195 PRO A O 1
ATOM 1483 N N . THR A 1 196 ? 10.333 -7.402 -3.903 1.00 93.06 196 THR A N 1
ATOM 1484 C CA . THR A 1 196 ? 10.143 -6.215 -4.737 1.00 93.06 196 THR A CA 1
ATOM 1485 C C . THR A 1 196 ? 9.460 -6.639 -6.022 1.00 93.06 196 THR A C 1
ATOM 1487 O O . THR A 1 196 ? 10.014 -7.416 -6.800 1.00 93.06 196 THR A O 1
ATOM 1490 N N . ALA A 1 197 ? 8.266 -6.109 -6.264 1.00 95.00 197 ALA A N 1
ATOM 1491 C CA . ALA A 1 197 ? 7.546 -6.359 -7.502 1.00 95.00 197 ALA A CA 1
ATOM 1492 C C . ALA A 1 197 ? 8.305 -5.808 -8.722 1.00 95.00 197 ALA A C 1
ATOM 1494 O O . ALA A 1 197 ? 8.952 -4.752 -8.673 1.00 95.00 197 ALA A O 1
ATOM 1495 N N . THR A 1 198 ? 8.190 -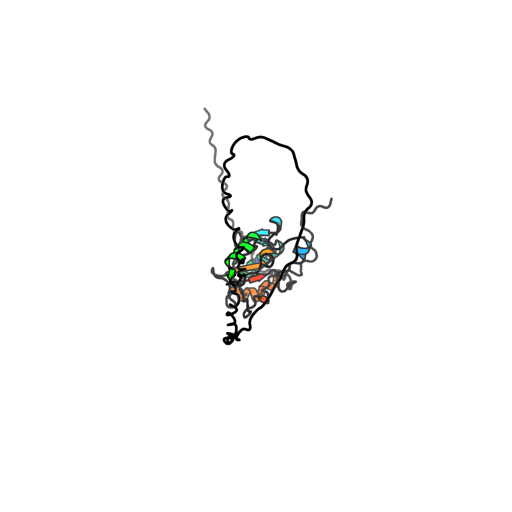6.498 -9.853 1.00 96.56 198 THR A N 1
ATOM 1496 C CA . THR A 1 198 ? 8.633 -5.952 -11.139 1.00 96.56 198 THR A CA 1
ATOM 1497 C C . THR A 1 198 ? 7.804 -4.705 -11.490 1.00 96.56 198 THR A C 1
ATOM 1499 O O . THR A 1 198 ? 6.654 -4.578 -11.060 1.00 96.56 198 THR A O 1
ATOM 1502 N N . PRO A 1 199 ? 8.356 -3.736 -12.244 1.00 97.12 199 PRO A N 1
ATOM 1503 C CA . PRO A 1 199 ? 7.609 -2.536 -12.619 1.00 97.12 199 PRO A CA 1
ATOM 1504 C C . PRO A 1 199 ? 6.300 -2.862 -13.349 1.00 97.12 199 PRO A C 1
ATOM 1506 O O . PRO A 1 199 ? 6.321 -3.649 -14.291 1.00 97.12 199 PRO A O 1
ATOM 1509 N N . GLY A 1 200 ? 5.195 -2.249 -12.913 1.00 96.38 200 GLY A N 1
ATOM 1510 C CA . GLY A 1 200 ? 3.838 -2.521 -13.408 1.00 96.38 200 GLY A CA 1
ATOM 1511 C C . GLY A 1 200 ? 3.078 -3.618 -12.654 1.00 96.38 200 GLY A C 1
ATOM 1512 O O . GLY A 1 200 ? 1.917 -3.841 -12.956 1.00 96.38 200 GLY A O 1
ATOM 1513 N N . ASN A 1 201 ? 3.707 -4.286 -11.679 1.00 96.38 201 ASN A N 1
ATOM 1514 C CA . ASN A 1 201 ? 3.090 -5.371 -10.901 1.00 96.38 201 ASN A CA 1
ATOM 1515 C C . ASN A 1 201 ? 3.045 -5.079 -9.388 1.00 96.38 201 ASN A C 1
ATOM 1517 O O . ASN A 1 201 ? 2.868 -5.994 -8.592 1.00 96.38 201 ASN A O 1
ATOM 1521 N N . SER A 1 202 ? 3.291 -3.835 -8.961 1.00 96.69 202 SER A N 1
ATOM 1522 C CA . SER A 1 202 ? 3.241 -3.464 -7.538 1.00 96.69 202 SER A CA 1
ATOM 1523 C C . SER A 1 202 ? 1.863 -2.917 -7.202 1.00 96.69 202 SER A C 1
ATOM 1525 O O . SER A 1 202 ? 1.425 -1.994 -7.881 1.00 96.69 202 SER A O 1
ATOM 1527 N N . ASN A 1 203 ? 1.219 -3.385 -6.134 1.00 97.50 203 ASN A N 1
ATOM 1528 C CA . ASN A 1 203 ? -0.101 -2.867 -5.751 1.00 97.50 203 ASN A CA 1
ATOM 1529 C C . ASN A 1 203 ? -0.075 -1.395 -5.301 1.00 97.50 203 ASN A C 1
ATOM 1531 O O . ASN A 1 203 ? -1.035 -0.669 -5.543 1.00 97.50 203 ASN A O 1
ATOM 1535 N N . HIS A 1 204 ? 1.074 -0.883 -4.841 1.00 98.31 204 HIS A N 1
ATOM 1536 C CA . HIS A 1 204 ? 1.288 0.564 -4.677 1.00 98.31 204 HIS A CA 1
ATOM 1537 C C . HIS A 1 204 ? 1.091 1.348 -5.980 1.00 98.31 204 HIS A C 1
ATOM 1539 O O . HIS A 1 204 ? 0.741 2.520 -5.959 1.00 98.31 204 HIS A O 1
ATOM 1545 N N . GLY A 1 205 ? 1.318 0.727 -7.138 1.00 98.50 205 GLY A N 1
ATOM 1546 C CA . GLY A 1 205 ? 1.073 1.354 -8.431 1.00 98.50 205 GLY A CA 1
ATOM 1547 C C . GLY A 1 205 ? -0.409 1.605 -8.717 1.00 98.50 205 GLY A C 1
ATOM 1548 O O . GLY A 1 205 ? -0.700 2.398 -9.599 1.00 98.50 205 GLY A O 1
ATOM 1549 N N . TRP A 1 206 ? -1.334 0.985 -7.987 1.00 98.56 206 TRP A N 1
ATOM 155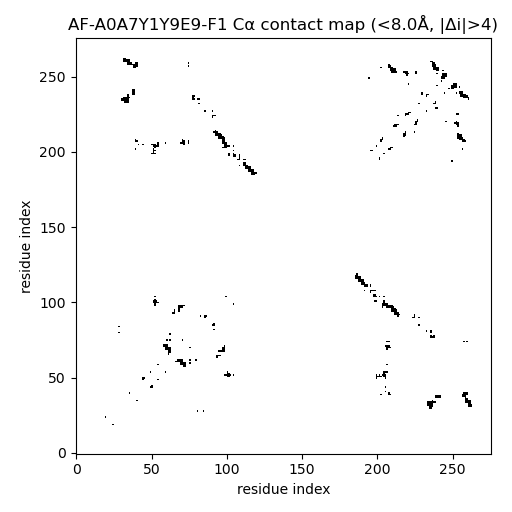0 C CA . TRP A 1 206 ? -2.772 1.233 -8.118 1.00 98.56 206 TRP A CA 1
ATOM 1551 C C . TRP A 1 206 ? -3.293 2.293 -7.146 1.00 98.56 206 TRP A C 1
ATOM 1553 O O . TRP A 1 206 ? -4.472 2.596 -7.171 1.00 98.56 206 TRP A O 1
ATOM 1563 N N . GLY A 1 207 ? -2.446 2.820 -6.252 1.00 98.25 207 GLY A N 1
ATOM 1564 C CA . GLY A 1 207 ? -2.907 3.695 -5.167 1.00 98.25 207 GLY A CA 1
ATOM 1565 C C . GLY A 1 207 ? -3.766 2.967 -4.126 1.00 98.25 207 GLY A C 1
ATOM 1566 O O . GLY A 1 207 ? -4.332 3.609 -3.257 1.00 98.25 207 GLY A O 1
ATOM 1567 N N . ARG A 1 208 ? -3.828 1.631 -4.185 1.00 98.25 208 ARG A N 1
ATOM 1568 C CA . ARG A 1 208 ? -4.651 0.768 -3.322 1.00 98.25 208 ARG A CA 1
ATOM 1569 C C . ARG A 1 208 ? -3.823 -0.103 -2.387 1.00 98.25 208 ARG A C 1
ATOM 1571 O O . ARG A 1 208 ? -4.274 -1.158 -1.959 1.00 98.25 208 ARG A O 1
ATOM 1578 N N . ALA A 1 209 ? -2.589 0.303 -2.111 1.00 98.56 209 ALA A N 1
ATOM 1579 C CA . ALA A 1 209 ? -1.740 -0.363 -1.138 1.00 98.56 209 ALA A CA 1
ATOM 1580 C C . ALA A 1 209 ? -0.941 0.649 -0.327 1.00 98.56 209 ALA A C 1
ATOM 1582 O O . ALA A 1 209 ? -0.475 1.664 -0.862 1.00 98.56 209 ALA A O 1
ATOM 1583 N N . VAL A 1 210 ? -0.759 0.322 0.946 1.00 98.62 210 VAL A N 1
ATOM 1584 C CA . VAL A 1 210 ? -0.006 1.102 1.919 1.00 98.62 210 VAL A CA 1
ATOM 1585 C C . VAL A 1 210 ? 0.940 0.191 2.695 1.00 98.62 210 VAL A C 1
ATOM 1587 O O . VAL A 1 210 ? 0.585 -0.924 3.065 1.00 98.62 210 VAL A O 1
ATOM 1590 N N . ASP A 1 211 ? 2.147 0.686 2.948 1.00 98.25 211 ASP A N 1
ATOM 1591 C CA . ASP A 1 211 ? 3.084 0.088 3.893 1.00 98.25 211 ASP A CA 1
ATOM 1592 C C . ASP A 1 211 ? 3.032 0.908 5.189 1.00 98.25 211 ASP A C 1
ATOM 1594 O O . ASP A 1 211 ? 3.269 2.124 5.178 1.00 98.25 211 ASP A O 1
ATOM 1598 N N . LEU A 1 212 ? 2.712 0.245 6.297 1.00 98.50 212 LEU A N 1
ATOM 1599 C CA . LEU A 1 212 ? 2.387 0.874 7.570 1.00 98.50 212 LEU A CA 1
ATOM 1600 C C . LEU A 1 212 ? 3.548 0.857 8.559 1.00 98.50 212 LEU A C 1
ATOM 1602 O O . LEU A 1 212 ? 4.327 -0.098 8.645 1.00 98.50 212 LEU A O 1
ATOM 1606 N N . THR A 1 213 ? 3.621 1.915 9.359 1.00 98.38 213 THR A N 1
ATOM 1607 C CA . THR A 1 213 ? 4.515 2.012 10.511 1.00 98.38 213 THR A CA 1
ATOM 1608 C C . THR A 1 213 ? 3.743 2.322 11.788 1.00 98.38 213 THR A C 1
ATOM 1610 O O . THR A 1 213 ? 2.692 2.953 11.752 1.00 98.38 213 THR A O 1
ATOM 1613 N N . ALA A 1 214 ? 4.285 1.901 12.926 1.00 97.56 214 ALA A N 1
ATOM 1614 C CA . ALA A 1 214 ? 3.886 2.344 14.258 1.00 97.56 214 ALA A CA 1
ATOM 1615 C C . ALA A 1 214 ? 5.162 2.664 15.045 1.00 97.56 214 ALA A C 1
ATOM 1617 O O . ALA A 1 214 ? 6.190 2.012 14.853 1.00 97.56 214 ALA A O 1
ATOM 1618 N N . ASP A 1 215 ? 5.139 3.729 15.849 1.00 94.25 215 ASP A N 1
ATOM 1619 C CA . ASP A 1 215 ? 6.308 4.203 16.607 1.00 94.25 215 ASP A CA 1
ATOM 1620 C C . ASP A 1 215 ? 7.580 4.408 15.750 1.00 94.25 215 ASP A C 1
ATOM 1622 O O . ASP A 1 215 ? 8.714 4.225 16.196 1.00 94.25 215 ASP A O 1
ATOM 1626 N N . GLY A 1 216 ? 7.398 4.788 14.480 1.00 93.19 216 GLY A N 1
ATOM 1627 C CA . GLY A 1 216 ? 8.488 5.017 13.525 1.00 93.19 216 GLY A CA 1
ATOM 1628 C C . GLY A 1 216 ? 9.146 3.752 12.956 1.00 93.19 216 GLY A C 1
ATOM 1629 O O . GLY A 1 216 ? 10.133 3.871 12.227 1.00 93.19 216 GLY A O 1
ATOM 1630 N N . ALA A 1 217 ? 8.617 2.560 13.243 1.00 97.06 217 ALA A N 1
ATOM 1631 C CA . ALA A 1 217 ? 9.090 1.283 12.710 1.00 97.06 217 ALA A CA 1
ATOM 1632 C C . ALA A 1 217 ? 8.021 0.602 11.843 1.00 97.06 217 ALA A C 1
ATOM 1634 O O . ALA A 1 217 ? 6.830 0.804 12.051 1.00 97.06 217 ALA A O 1
ATOM 1635 N N . LEU A 1 218 ? 8.447 -0.209 10.865 1.00 97.56 218 LEU A N 1
ATOM 1636 C CA . LEU A 1 218 ? 7.537 -1.075 10.102 1.00 97.56 218 LEU A CA 1
ATOM 1637 C C . LEU A 1 218 ? 6.777 -2.002 11.050 1.00 97.56 218 LEU A C 1
ATOM 1639 O O . LEU A 1 218 ? 7.373 -2.522 11.997 1.00 97.56 218 LEU A O 1
ATOM 1643 N N . LEU A 1 219 ? 5.492 -2.234 10.771 1.00 98.38 219 LEU A N 1
ATOM 1644 C CA . LEU A 1 219 ? 4.716 -3.196 11.549 1.00 98.38 219 LEU A CA 1
ATOM 1645 C C . LEU A 1 219 ? 5.329 -4.595 11.456 1.00 98.38 219 LEU A C 1
ATOM 1647 O O . LEU A 1 219 ? 5.807 -5.024 10.407 1.00 98.38 219 LEU A O 1
ATOM 1651 N N . THR A 1 220 ? 5.259 -5.321 12.562 1.00 98.06 220 THR A N 1
ATOM 1652 C CA . THR A 1 220 ? 5.522 -6.759 12.634 1.00 98.06 220 THR A CA 1
ATOM 1653 C C . THR A 1 220 ? 4.225 -7.493 12.957 1.00 98.06 220 THR A C 1
ATOM 1655 O O . THR A 1 220 ? 3.289 -6.895 13.486 1.00 98.06 220 THR A O 1
ATOM 1658 N N . CYS A 1 221 ? 4.192 -8.806 12.731 1.00 97.69 221 CYS A N 1
ATOM 1659 C CA . CYS A 1 221 ? 3.056 -9.663 13.089 1.00 97.69 221 CYS A CA 1
ATOM 1660 C C . CYS A 1 221 ? 2.675 -9.632 14.582 1.00 97.69 221 CYS A C 1
ATOM 1662 O O . CYS A 1 221 ? 1.590 -10.070 14.955 1.00 97.69 221 CYS A O 1
ATOM 1664 N N . GLU A 1 222 ? 3.568 -9.131 15.438 1.00 96.75 222 GLU A N 1
ATOM 1665 C CA . GLU A 1 222 ? 3.390 -9.036 16.890 1.00 96.75 222 GLU A CA 1
ATOM 1666 C C . GLU A 1 222 ? 3.090 -7.603 17.360 1.00 96.75 222 GLU A C 1
ATOM 1668 O O . GLU A 1 222 ? 2.863 -7.386 18.546 1.00 96.75 222 GLU A O 1
ATOM 1673 N N . SER A 1 223 ? 3.115 -6.614 16.460 1.00 98.00 223 SER A N 1
ATOM 1674 C CA . SER A 1 223 ? 2.855 -5.215 16.812 1.00 98.00 223 SER A CA 1
ATOM 1675 C C . SER A 1 223 ? 1.386 -5.014 17.196 1.00 98.00 223 SER A C 1
ATOM 1677 O O . SER A 1 223 ? 0.498 -5.503 16.500 1.00 98.00 223 SER A O 1
ATOM 1679 N N . ASP A 1 224 ? 1.107 -4.228 18.239 1.00 98.12 224 ASP A N 1
ATOM 1680 C CA . ASP A 1 224 ? -0.273 -3.967 18.689 1.00 98.12 224 ASP A CA 1
ATOM 1681 C C . ASP A 1 224 ? -1.147 -3.376 17.567 1.00 98.12 224 ASP A C 1
ATOM 1683 O O . ASP A 1 224 ? -2.287 -3.801 17.367 1.00 98.12 224 ASP A O 1
ATOM 1687 N N . ALA A 1 225 ? -0.585 -2.461 16.767 1.00 98.31 225 ALA A N 1
ATOM 1688 C CA . ALA A 1 225 ? -1.258 -1.903 15.595 1.00 98.31 225 ALA A CA 1
ATOM 1689 C C . ALA A 1 225 ? -1.602 -2.974 14.546 1.00 98.31 225 ALA A C 1
ATOM 1691 O O . ALA A 1 225 ? -2.704 -2.965 14.004 1.00 98.31 225 ALA A O 1
ATOM 1692 N N . PHE A 1 226 ? -0.703 -3.934 14.297 1.00 98.62 226 PHE A N 1
ATOM 1693 C CA . PHE A 1 226 ? -0.969 -5.046 13.381 1.00 98.62 226 PHE A CA 1
ATOM 1694 C C . PHE A 1 226 ? -2.126 -5.911 13.879 1.00 98.62 226 PHE A C 1
ATOM 1696 O O . PHE A 1 226 ? -3.049 -6.209 13.123 1.00 98.62 226 PHE A O 1
ATOM 1703 N N . VAL A 1 227 ? -2.102 -6.288 15.161 1.00 98.38 227 VAL A N 1
ATOM 1704 C CA . VAL A 1 227 ? -3.150 -7.112 15.777 1.00 98.38 227 VAL A CA 1
ATOM 1705 C C . VAL A 1 227 ? -4.507 -6.411 15.698 1.00 98.38 227 VAL A C 1
ATOM 1707 O O . VAL A 1 227 ? -5.512 -7.046 15.372 1.00 98.38 227 VAL A O 1
ATOM 1710 N N . TRP A 1 228 ? -4.543 -5.099 15.946 1.00 98.38 228 TRP A N 1
ATOM 1711 C CA . TRP A 1 228 ? -5.769 -4.316 15.825 1.00 98.38 228 TRP A CA 1
ATOM 1712 C C . TRP A 1 228 ? -6.262 -4.237 14.374 1.00 98.38 228 TRP A C 1
ATOM 1714 O O . TRP A 1 228 ? -7.445 -4.475 14.122 1.00 98.38 228 TRP A O 1
ATOM 1724 N N . LEU A 1 229 ? -5.372 -3.971 13.414 1.00 98.38 229 LEU A N 1
ATOM 1725 C CA . LEU A 1 229 ? -5.714 -3.932 11.990 1.00 98.38 229 LEU A CA 1
ATOM 1726 C C . LEU A 1 229 ? -6.252 -5.286 11.511 1.00 98.38 229 LEU A C 1
ATOM 1728 O O . LEU A 1 229 ? -7.302 -5.334 10.876 1.00 98.38 229 LEU A O 1
ATOM 1732 N N . ALA A 1 230 ? -5.616 -6.396 11.891 1.00 97.50 230 ALA A N 1
ATOM 1733 C CA . ALA A 1 230 ? -6.057 -7.746 11.528 1.00 97.50 230 ALA A CA 1
ATOM 1734 C C . ALA A 1 230 ? -7.479 -8.069 12.013 1.00 97.50 230 ALA A C 1
ATOM 1736 O O . ALA A 1 230 ? -8.188 -8.846 11.376 1.00 97.50 230 ALA A O 1
ATOM 1737 N N . ALA A 1 231 ? -7.917 -7.456 13.114 1.00 96.44 231 ALA A N 1
ATOM 1738 C CA . ALA A 1 231 ? -9.257 -7.642 13.661 1.00 96.44 231 ALA A CA 1
ATOM 1739 C C . ALA A 1 231 ? -10.318 -6.680 13.086 1.00 96.44 231 ALA A C 1
ATOM 1741 O O . ALA A 1 231 ? -11.516 -6.956 13.214 1.00 96.44 231 ALA A O 1
ATOM 1742 N N . ASN A 1 232 ? -9.911 -5.550 12.492 1.00 95.81 232 ASN A N 1
ATOM 1743 C CA . ASN A 1 232 ? -10.824 -4.437 12.200 1.00 95.81 232 ASN A CA 1
ATOM 1744 C C . ASN A 1 232 ? -10.762 -3.895 10.767 1.00 95.81 232 ASN A C 1
ATOM 1746 O O . ASN A 1 232 ? -11.789 -3.436 10.271 1.00 95.81 232 ASN A O 1
ATOM 1750 N N . ALA A 1 233 ? -9.610 -3.948 10.095 1.00 96.44 233 ALA A N 1
ATOM 1751 C CA . ALA A 1 233 ? -9.384 -3.268 8.818 1.00 96.44 233 ALA A CA 1
ATOM 1752 C C . ALA A 1 233 ? -10.332 -3.736 7.703 1.00 96.44 233 ALA A C 1
ATOM 1754 O O . ALA A 1 233 ? -10.790 -2.923 6.899 1.00 96.44 233 ALA A O 1
ATOM 1755 N N . SER A 1 234 ? -10.712 -5.019 7.710 1.00 94.06 234 SER A N 1
ATOM 1756 C CA . SER A 1 234 ? -11.594 -5.603 6.693 1.00 94.06 234 SER A CA 1
ATOM 1757 C C . SER A 1 234 ? -12.977 -4.954 6.641 1.00 94.06 234 SER A C 1
ATOM 1759 O O . SER A 1 234 ? -13.584 -4.930 5.577 1.00 94.06 234 SER A O 1
ATOM 1761 N N . ARG A 1 235 ? -13.445 -4.356 7.743 1.00 91.44 235 ARG A N 1
ATOM 1762 C CA . ARG A 1 235 ? -14.717 -3.609 7.803 1.00 91.44 235 ARG A CA 1
ATOM 1763 C C . ARG A 1 235 ? -14.726 -2.350 6.936 1.00 91.44 235 ARG A C 1
ATOM 1765 O O . ARG A 1 235 ? -15.785 -1.774 6.727 1.00 91.44 235 ARG A O 1
ATOM 1772 N N . TYR A 1 236 ? -13.550 -1.927 6.477 1.00 92.75 236 TYR A N 1
ATOM 1773 C CA . TYR A 1 236 ? -13.316 -0.764 5.622 1.00 92.75 236 TYR A CA 1
ATOM 1774 C C . TYR A 1 236 ? -12.743 -1.179 4.259 1.00 92.75 236 TYR A C 1
ATOM 1776 O O . TYR A 1 236 ? -12.189 -0.360 3.535 1.00 92.75 236 TYR A O 1
ATOM 1784 N N . GLY A 1 237 ? -12.782 -2.470 3.915 1.00 94.50 237 GLY A N 1
ATOM 1785 C CA . GLY A 1 237 ? -12.196 -2.980 2.673 1.00 94.50 237 GLY A CA 1
ATOM 1786 C C . GLY A 1 237 ? -10.672 -3.144 2.703 1.00 94.50 237 GLY A C 1
ATOM 1787 O O . GLY A 1 237 ? -10.122 -3.747 1.787 1.00 94.50 237 GLY A O 1
ATOM 1788 N N . TRP A 1 238 ? -9.971 -2.681 3.741 1.00 97.50 238 TRP A N 1
ATOM 1789 C CA . TRP A 1 238 ? -8.525 -2.876 3.879 1.00 97.50 238 TRP A CA 1
ATOM 1790 C C . TRP A 1 238 ? -8.205 -4.297 4.353 1.00 97.50 238 TRP A C 1
ATOM 1792 O O . TRP A 1 238 ? -8.717 -4.775 5.363 1.00 97.50 238 TRP A O 1
ATOM 1802 N N . VAL A 1 239 ? -7.339 -4.986 3.621 1.00 97.69 239 VAL A N 1
ATOM 1803 C CA . VAL A 1 239 ? -6.988 -6.388 3.837 1.00 97.69 239 VAL A CA 1
ATOM 1804 C C . VAL A 1 239 ? -5.486 -6.567 3.961 1.00 97.69 239 VAL A C 1
ATOM 1806 O O . VAL A 1 239 ? -4.696 -5.877 3.319 1.00 97.69 239 VAL A O 1
ATOM 1809 N N . HIS A 1 240 ? -5.104 -7.549 4.768 1.00 98.00 240 HIS A N 1
ATOM 1810 C CA . HIS A 1 240 ? -3.754 -8.080 4.789 1.00 98.00 240 HIS A CA 1
ATOM 1811 C C . HIS A 1 240 ? -3.697 -9.273 3.828 1.00 98.00 240 HIS A C 1
ATOM 1813 O O . HIS A 1 240 ? -4.284 -10.316 4.137 1.00 98.00 240 HIS A O 1
ATOM 1819 N N . PRO A 1 241 ? -3.058 -9.151 2.654 1.00 96.69 241 PRO A N 1
ATOM 1820 C CA . PRO A 1 241 ? -3.190 -10.158 1.613 1.00 96.69 241 PRO A CA 1
ATOM 1821 C C . PRO A 1 241 ? -2.465 -11.462 1.975 1.00 96.69 241 PRO A C 1
ATOM 1823 O O . PRO A 1 241 ? -1.409 -11.451 2.608 1.00 96.69 241 PRO A O 1
ATOM 1826 N N . ASP A 1 242 ? -2.997 -12.600 1.515 1.00 95.69 242 ASP A N 1
ATOM 1827 C CA . ASP A 1 242 ? -2.478 -13.941 1.851 1.00 95.69 242 ASP A CA 1
ATOM 1828 C C . ASP A 1 242 ? -0.993 -14.123 1.499 1.00 95.69 242 ASP A C 1
ATOM 1830 O O . ASP A 1 242 ? -0.264 -14.846 2.175 1.00 95.69 242 ASP A O 1
ATOM 1834 N N . TRP A 1 243 ? -0.522 -13.462 0.439 1.00 93.88 243 TRP A N 1
ATOM 1835 C CA . TRP A 1 243 ? 0.874 -13.554 0.012 1.00 93.88 243 TRP A CA 1
ATOM 1836 C C . TRP A 1 243 ? 1.842 -12.868 0.987 1.00 93.88 243 TRP A C 1
ATOM 1838 O O . TRP A 1 243 ? 3.010 -13.257 1.028 1.00 93.88 243 TRP A O 1
ATOM 1848 N N . ALA A 1 244 ? 1.361 -11.875 1.742 1.00 95.75 244 ALA A N 1
ATOM 1849 C CA . ALA A 1 244 ? 2.122 -11.128 2.740 1.00 95.75 244 ALA A CA 1
ATOM 1850 C C . ALA A 1 244 ? 1.996 -11.735 4.144 1.00 95.75 244 ALA A C 1
ATOM 1852 O O . ALA A 1 244 ? 2.635 -11.241 5.072 1.00 95.75 244 ALA A O 1
ATOM 1853 N N . ALA A 1 245 ? 1.148 -12.764 4.312 1.00 95.94 245 ALA A N 1
ATOM 1854 C CA . ALA A 1 245 ? 0.766 -13.353 5.595 1.00 95.94 245 ALA A CA 1
ATOM 1855 C C . ALA A 1 245 ? 1.960 -13.642 6.517 1.00 95.94 245 ALA A C 1
ATOM 1857 O O . ALA A 1 245 ? 3.033 -14.049 6.073 1.00 95.94 245 ALA A O 1
ATOM 1858 N N . CYS A 1 246 ? 1.732 -13.508 7.823 1.00 96.38 246 CYS A N 1
ATOM 1859 C CA . CYS A 1 246 ? 2.672 -13.953 8.847 1.00 96.38 246 CYS A CA 1
ATOM 1860 C C . CYS A 1 246 ? 3.041 -15.430 8.639 1.00 96.38 246 CYS A C 1
ATOM 1862 O O . CYS A 1 246 ? 2.166 -16.297 8.605 1.00 96.38 246 CYS A O 1
ATOM 1864 N N . GLY A 1 247 ? 4.334 -15.715 8.491 1.00 94.69 247 GLY A N 1
ATOM 1865 C CA . GLY A 1 247 ? 4.891 -17.026 8.166 1.00 94.69 247 GLY A CA 1
ATOM 1866 C C . GLY A 1 247 ? 5.002 -17.346 6.670 1.00 94.69 247 GLY A C 1
ATOM 1867 O O . GLY A 1 247 ? 5.449 -18.444 6.336 1.00 94.69 247 GLY A O 1
ATOM 1868 N N . ALA A 1 248 ? 4.613 -16.442 5.765 1.00 92.56 248 ALA A N 1
ATOM 1869 C CA . ALA A 1 248 ? 4.795 -16.621 4.324 1.00 92.56 248 ALA A CA 1
ATOM 1870 C C . ALA A 1 248 ? 6.251 -16.367 3.887 1.00 92.56 248 ALA A C 1
ATOM 1872 O O . ALA A 1 248 ? 6.999 -15.631 4.528 1.00 92.56 248 ALA A O 1
ATOM 1873 N N . ASP A 1 249 ? 6.638 -16.899 2.721 1.00 89.12 249 ASP A N 1
ATOM 1874 C CA . ASP A 1 249 ? 7.972 -16.679 2.127 1.00 89.12 249 ASP A CA 1
ATOM 1875 C C . ASP A 1 249 ? 8.288 -15.192 1.876 1.00 89.12 249 ASP A C 1
ATOM 1877 O O . ASP A 1 249 ? 9.449 -14.794 1.758 1.00 89.12 249 ASP A O 1
ATOM 1881 N N . LYS A 1 250 ? 7.238 -14.375 1.750 1.00 89.31 250 LYS A N 1
ATOM 1882 C CA . LYS A 1 250 ? 7.288 -12.923 1.582 1.00 89.31 250 LYS A CA 1
ATOM 1883 C C . LYS A 1 250 ? 6.451 -12.246 2.663 1.00 89.31 250 LYS A C 1
ATOM 1885 O O . LYS A 1 250 ? 5.622 -11.408 2.340 1.00 89.31 250 LYS A O 1
ATOM 1890 N N . GLU A 1 251 ? 6.624 -12.663 3.914 1.00 95.00 251 GLU A N 1
ATOM 1891 C CA . GLU A 1 251 ? 5.997 -11.994 5.053 1.00 95.00 251 GLU A CA 1
ATOM 1892 C C . GLU A 1 251 ? 6.266 -10.482 4.995 1.00 95.00 251 GLU A C 1
ATOM 1894 O O . GLU A 1 251 ? 7.418 -10.040 5.001 1.00 95.00 251 GLU A O 1
ATOM 1899 N N . GLU A 1 252 ? 5.189 -9.704 4.933 1.00 96.94 252 GLU A N 1
ATOM 1900 C CA . GLU A 1 252 ? 5.211 -8.244 4.910 1.00 96.94 252 GLU A CA 1
ATOM 1901 C C . GLU A 1 252 ? 4.065 -7.728 5.788 1.00 96.94 252 GLU A C 1
ATOM 1903 O O . GLU A 1 252 ? 3.081 -7.197 5.291 1.00 96.94 252 GLU A O 1
ATOM 1908 N N . ALA A 1 253 ? 4.187 -7.877 7.112 1.00 97.94 253 ALA A N 1
ATOM 1909 C CA . ALA A 1 253 ? 3.149 -7.479 8.079 1.00 97.94 253 ALA A CA 1
ATOM 1910 C C . ALA A 1 253 ? 2.731 -5.995 7.982 1.00 97.94 253 ALA A C 1
ATOM 1912 O O . ALA A 1 253 ? 1.638 -5.591 8.383 1.00 97.94 253 ALA A O 1
ATOM 1913 N N . TRP A 1 254 ? 3.622 -5.160 7.454 1.00 98.38 254 TRP A N 1
ATOM 1914 C CA . TRP A 1 254 ? 3.367 -3.754 7.174 1.00 98.38 254 TRP A CA 1
ATOM 1915 C C . TRP A 1 254 ? 2.509 -3.521 5.928 1.00 98.38 254 TRP A C 1
ATOM 1917 O O . TRP A 1 254 ? 2.021 -2.407 5.777 1.00 98.38 254 TRP A O 1
ATOM 1927 N N . HIS A 1 255 ? 2.332 -4.501 5.042 1.00 98.31 255 HIS A N 1
ATOM 1928 C CA .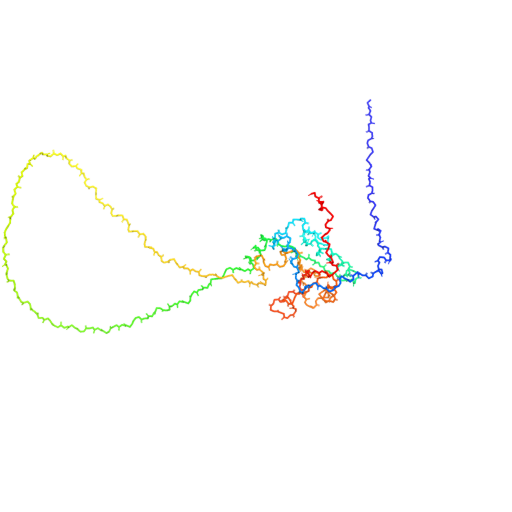 HIS A 1 255 ? 1.687 -4.319 3.746 1.00 98.31 255 HIS A CA 1
ATOM 1929 C C . HIS A 1 255 ? 0.181 -4.577 3.811 1.00 98.31 255 HIS A C 1
ATOM 1931 O O . HIS A 1 255 ? -0.268 -5.683 4.115 1.00 98.31 255 HIS A O 1
ATOM 1937 N N . TRP A 1 256 ? -0.602 -3.556 3.475 1.00 98.62 256 TRP A N 1
ATOM 1938 C CA . TRP A 1 256 ? -2.061 -3.607 3.465 1.00 98.62 256 TRP A CA 1
ATOM 1939 C C . TRP A 1 256 ? -2.597 -3.120 2.126 1.00 98.62 256 TRP A C 1
ATOM 1941 O O . TRP A 1 256 ? -2.080 -2.170 1.538 1.00 98.62 256 TRP A O 1
ATOM 1951 N N . GLU A 1 257 ? -3.648 -3.771 1.642 1.00 98.50 257 GLU A N 1
ATOM 1952 C CA . GLU A 1 257 ? -4.247 -3.512 0.336 1.00 98.50 257 GLU A CA 1
ATOM 1953 C C . GLU A 1 257 ? -5.730 -3.175 0.491 1.00 98.50 257 GLU A C 1
ATOM 1955 O O . GLU A 1 257 ? -6.406 -3.744 1.340 1.00 98.50 257 GLU A O 1
ATOM 1960 N N . TRP A 1 258 ? -6.265 -2.275 -0.330 1.00 97.75 258 TRP A N 1
ATOM 1961 C CA . TRP A 1 258 ? -7.699 -2.008 -0.359 1.00 97.75 258 TRP A CA 1
ATOM 1962 C C . TRP A 1 258 ? -8.387 -2.960 -1.341 1.00 97.75 258 TRP A C 1
ATOM 1964 O O . TRP A 1 258 ? -8.198 -2.893 -2.558 1.00 97.75 258 TRP A O 1
ATOM 1974 N N . GLY A 1 259 ? -9.161 -3.889 -0.791 1.00 96.12 259 GLY A N 1
ATOM 1975 C CA . GLY A 1 259 ? -9.887 -4.935 -1.502 1.00 96.12 259 GLY A CA 1
ATOM 1976 C C . GLY A 1 259 ? -11.302 -4.553 -1.931 1.00 96.12 259 GLY A C 1
ATOM 1977 O O . GLY A 1 259 ? -12.053 -5.456 -2.296 1.00 96.12 259 GLY A O 1
ATOM 1978 N N . GLY A 1 260 ? -11.670 -3.268 -1.889 1.00 91.69 260 GLY A N 1
ATOM 1979 C CA . GLY A 1 260 ? -13.010 -2.771 -2.224 1.00 91.69 260 GLY A CA 1
ATOM 1980 C C . GLY A 1 260 ? -14.042 -2.991 -1.115 1.00 91.69 260 GLY A C 1
ATOM 1981 O O . GLY A 1 260 ? -13.843 -3.851 -0.254 1.00 91.69 260 GLY A O 1
ATOM 1982 N N . THR A 1 261 ? -15.166 -2.268 -1.143 1.00 83.81 261 THR A N 1
ATOM 1983 C CA . THR A 1 261 ? -16.275 -2.459 -0.191 1.00 83.81 261 THR A CA 1
ATOM 1984 C C . THR A 1 261 ? -17.579 -2.838 -0.892 1.00 83.81 261 THR A C 1
ATOM 1986 O O . THR A 1 261 ? -17.887 -2.376 -1.980 1.00 83.81 261 THR A O 1
ATOM 1989 N N . ARG A 1 262 ? -18.380 -3.738 -0.304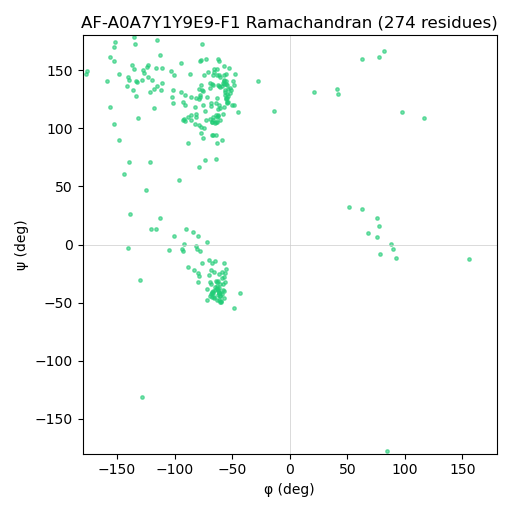 1.00 69.25 262 ARG A N 1
ATOM 1990 C CA . ARG A 1 262 ? -19.616 -4.227 -0.957 1.00 69.25 262 ARG A CA 1
ATOM 1991 C C . ARG A 1 262 ? -20.796 -3.254 -0.879 1.00 69.25 262 ARG A C 1
ATOM 1993 O O . ARG A 1 262 ? -21.832 -3.527 -1.485 1.00 69.25 262 ARG A O 1
ATOM 2000 N N . ASN A 1 263 ? -20.654 -2.141 -0.162 1.00 59.41 263 ASN A N 1
ATOM 2001 C CA . ASN A 1 263 ? -21.665 -1.085 -0.119 1.00 59.41 263 ASN A CA 1
ATOM 2002 C C . ASN A 1 263 ? -21.620 -0.150 -1.337 1.00 59.41 263 ASN A C 1
ATOM 2004 O O . ASN A 1 263 ? -22.551 0.637 -1.529 1.00 59.41 263 ASN A O 1
ATOM 2008 N N . ASP A 1 264 ? -20.642 -0.347 -2.220 1.00 52.75 264 ASP A N 1
ATOM 2009 C CA . ASP A 1 264 ? -20.554 0.277 -3.535 1.00 52.75 264 ASP A CA 1
ATOM 2010 C C . ASP A 1 264 ? -21.495 -0.455 -4.513 1.00 52.75 264 ASP A C 1
ATOM 2012 O O . ASP A 1 264 ? -21.101 -1.113 -5.479 1.00 52.75 264 ASP A O 1
ATOM 2016 N N . GLY A 1 265 ? -22.810 -0.349 -4.273 1.00 40.62 265 GLY A N 1
ATOM 2017 C CA . GLY A 1 265 ? -23.752 -0.373 -5.398 1.00 40.62 265 GLY A CA 1
ATOM 2018 C C . GLY A 1 265 ? -23.311 0.693 -6.411 1.00 40.62 265 GLY A C 1
ATOM 2019 O O . GLY A 1 265 ? -22.701 1.665 -5.989 1.00 40.62 265 GLY A O 1
ATOM 2020 N N . PRO A 1 266 ? -23.584 0.557 -7.723 1.00 38.81 266 PRO A N 1
ATOM 2021 C CA . PRO A 1 266 ? -22.901 1.319 -8.768 1.00 38.81 266 PRO A CA 1
ATOM 2022 C C . PRO A 1 266 ? -23.077 2.832 -8.582 1.00 38.81 266 PRO A C 1
ATOM 2024 O O . PRO A 1 266 ? -24.000 3.437 -9.125 1.00 38.81 266 PRO A O 1
ATOM 2027 N N . THR A 1 267 ? -22.165 3.462 -7.852 1.00 42.97 267 THR A N 1
ATOM 2028 C CA . THR A 1 267 ? -22.007 4.906 -7.771 1.00 42.97 267 THR A CA 1
ATOM 2029 C C . THR A 1 267 ? -20.921 5.318 -8.746 1.00 42.97 267 THR A C 1
ATOM 2031 O O . THR A 1 267 ? -20.029 6.097 -8.437 1.00 42.97 267 THR A O 1
ATOM 2034 N N . LEU A 1 268 ? -21.116 4.938 -10.014 1.00 40.38 268 LEU A N 1
ATOM 2035 C CA . LEU A 1 268 ? -20.820 5.855 -11.111 1.00 40.38 268 LEU A CA 1
ATOM 2036 C C . LEU A 1 268 ? -21.772 7.051 -10.987 1.00 40.38 268 LEU A C 1
ATOM 2038 O O . LEU A 1 268 ? -22.764 7.200 -11.694 1.00 40.38 268 LEU A O 1
ATOM 2042 N N . SER A 1 269 ? -21.504 7.898 -10.009 1.00 36.28 269 SER A N 1
ATOM 2043 C CA . SER A 1 269 ? -22.051 9.238 -9.905 1.00 36.28 269 SER A CA 1
ATOM 2044 C C . SER A 1 269 ? -20.964 10.114 -9.313 1.00 36.28 269 SER A C 1
ATOM 2046 O O . SER A 1 269 ? -21.142 10.729 -8.269 1.00 36.28 269 SER A O 1
ATOM 2048 N N . ARG A 1 270 ? -19.834 10.193 -10.031 1.00 41.56 270 ARG A N 1
ATOM 2049 C CA . ARG A 1 270 ? -18.921 11.333 -9.921 1.00 41.56 270 ARG A CA 1
ATOM 2050 C C . ARG A 1 270 ? -19.768 12.607 -10.020 1.00 41.56 270 ARG A C 1
ATOM 2052 O O . ARG A 1 270 ? -20.403 12.810 -11.065 1.00 41.56 270 ARG A O 1
ATOM 2059 N N . PRO A 1 271 ? -19.791 13.494 -9.014 1.00 37.62 271 PRO A N 1
ATOM 2060 C CA . PRO A 1 271 ? -20.357 14.820 -9.193 1.00 37.62 271 PRO A CA 1
ATOM 2061 C C . PRO A 1 271 ? -19.467 15.581 -10.188 1.00 37.62 271 PRO A C 1
ATOM 2063 O O . PRO A 1 271 ? -18.446 16.150 -9.821 1.00 37.62 271 PRO A O 1
ATOM 2066 N N . GLY A 1 272 ? -19.819 15.556 -11.479 1.00 39.53 272 GLY A N 1
ATOM 2067 C CA . GLY A 1 272 ? -19.099 16.327 -12.500 1.00 39.53 272 GLY A CA 1
ATOM 2068 C C . GLY A 1 272 ? -19.161 15.834 -13.946 1.00 39.53 272 GLY A C 1
ATOM 2069 O O . GLY A 1 272 ? -18.800 16.603 -14.834 1.00 39.53 272 GLY A O 1
ATOM 2070 N N . GLN A 1 273 ? -19.639 14.620 -14.238 1.00 39.81 273 GLN A N 1
ATOM 2071 C CA . GLN A 1 273 ? -19.890 14.225 -15.631 1.00 39.81 273 GLN A CA 1
ATOM 2072 C C . GLN A 1 273 ? -21.305 14.629 -16.047 1.00 39.81 273 GLN A C 1
ATOM 2074 O O . GLN A 1 273 ? -22.268 13.877 -15.930 1.00 39.81 273 GLN A O 1
ATOM 2079 N N . PHE A 1 274 ? -21.427 15.867 -16.522 1.00 37.22 274 PHE A N 1
ATOM 2080 C CA . PHE A 1 274 ? -22.605 16.298 -17.260 1.00 37.22 274 PHE A CA 1
ATOM 2081 C C . PHE A 1 274 ? -22.639 15.578 -18.606 1.00 37.22 274 PHE A C 1
ATOM 2083 O O . PHE A 1 274 ? -21.724 15.707 -19.416 1.00 37.22 274 PHE A O 1
ATOM 2090 N N . THR A 1 275 ? -23.724 14.852 -18.849 1.00 37.81 275 THR A N 1
ATOM 2091 C CA . THR A 1 275 ? -24.144 14.476 -20.196 1.00 37.81 275 THR A CA 1
ATOM 2092 C C . THR A 1 275 ? -24.315 15.734 -21.050 1.00 37.81 275 THR A C 1
ATOM 2094 O O . THR A 1 275 ? -25.059 16.640 -20.659 1.00 37.81 275 THR A O 1
ATOM 2097 N N . THR A 1 276 ? -23.696 15.750 -22.227 1.00 45.41 276 THR A N 1
ATOM 2098 C CA . THR A 1 276 ? -24.144 16.535 -23.388 1.00 45.41 276 THR A CA 1
ATOM 2099 C C . THR A 1 276 ? -24.260 15.619 -24.584 1.00 45.41 276 THR A C 1
ATOM 2101 O O . THR A 1 276 ? -23.289 14.856 -24.792 1.00 45.41 276 THR A O 1
#

pLDDT: mean 77.02, std 23.33, range [32.28, 98.62]